Protein AF-A0A3P7JTF5-F1 (afdb_monomer)

Nearest PDB structures (foldseek):
  7yll-assembly1_A  TM=5.261E-01  e=5.153E-14  Caldanaerobacter subterraneus subsp. tengcongensis MB4
  6jun-assembly2_A  TM=7.683E-01  e=2.817E-10  Mycolicibacterium smegmatis MC2 155
  6jum-assembly2_F  TM=7.390E-01  e=2.485E-10  Mycolicibacterium smegmatis MC2 155
  6juo-assembly2_F  TM=7.368E-01  e=1.933E-10  Mycolicibacterium smegmatis MC2 155
  6jus-assembly2_F  TM=7.293E-01  e=1.855E-09  Mycolicibacterium smegmatis MC2 155

Radius of gyration: 24.77 Å; Cα contacts (8 Å, |Δi|>4): 299; chains: 1; bounding box: 49×55×59 Å

Secondary structure (DSSP, 8-state):
-PPP---S-TTSSSSTT--SS-SS-HHHHHHHHHHHHHHHHHHHHHHHS----EEE-SSHHHHHHHHHHTTTT-EEE--SSHHHHHHHHTTS---HHHHHHHHTTPPPPP--S-SS-SEEEEEEEEEEE--HHHHHHHHHHHHHHHHHHHHHTTEEEEEEEEEEEEETT--EEEEEE--SS-B-SHHHHHHHHHHHHHTTTT--EEEEEEEEEEEEEGGGGGS-SS--------PPP-

Organism: Strongylus vulgaris (NCBI:txid40348)

Sequence (238 aa):
MFLPFFQAEILCFCYDLFSAQFEEKKGELFQIQATVVREIRFRVEQATGLTCSAGIAPNFKLAKICSDMNKPNGQYELENSYEAVMEFLHPLPIRKESFLRIALGLPGRPSASDPRRKSISTERTFTPTSDRDALLEMLKHVCEMLAEDMPKAGVVGGRCVTLKIKLSSFDVLTRSVTPGRLVSTEEDILAIASETLDRELPNEIRLLGIRLSNLQFTDDRHSDSTISVSGASKPCQT

Solvent-accessible surface area (backbone atoms only — not comparable to full-atom values): 14472 Å² total; per-residue (Å²): 141,86,83,79,84,86,72,89,69,86,84,75,79,76,70,86,85,69,83,84,84,78,88,87,48,68,71,61,54,52,56,48,53,58,51,53,54,50,52,51,36,50,53,44,25,72,76,68,77,45,78,52,48,40,34,42,42,87,43,72,69,56,13,60,54,28,25,59,71,34,59,80,68,28,66,28,79,48,60,90,42,73,65,56,47,51,64,63,54,68,82,53,93,79,67,73,79,72,42,58,40,56,76,69,69,45,75,71,79,74,77,81,62,67,89,65,74,66,60,54,69,34,71,49,77,57,78,68,45,58,54,64,67,63,50,49,54,53,48,48,53,42,32,50,56,40,50,63,47,30,61,78,70,47,35,58,27,20,35,28,47,29,44,37,38,25,33,68,89,65,50,77,48,76,50,76,49,63,57,101,51,80,40,60,51,43,67,56,51,40,54,56,45,50,60,57,48,63,71,60,56,86,53,43,34,25,30,50,27,46,32,37,23,67,59,41,46,66,75,68,73,78,74,83,83,77,84,92,80,82,90,82,92,78,83,90,81,132

pLDDT: mean 77.14, std 22.28, range [27.0, 96.69]

Foldseek 3Di:
DDDDDPDPPPPPDPPPPDPDDDPDPLPVVQVVVQVVVVVVQVVCCVVPVDGAFWEADLAPVNRVVQSVPPPDRYYGYQRPDLVSQCVVPVVDDDDPPVCVCVSVSNYDPPCPPDPQDQKDKDKDFADWDQDLVVVLVVLLVRLVVRLVVCVVSQFQFAQKKKKWWQAPVRDIDIDIDGDVDTDRHSVSNSVVRSVVVVVVPSTTTGMIMMMGGRTDGPVVVPPPPDDDDDDDDDDDDD

Mean predicted aligned error: 14.06 Å

Structure (mmCIF, N/CA/C/O backbone):
data_AF-A0A3P7JTF5-F1
#
_entry.id   AF-A0A3P7JTF5-F1
#
loop_
_atom_site.group_PDB
_atom_site.id
_atom_site.type_symbol
_atom_site.label_atom_id
_atom_site.label_alt_id
_atom_site.label_comp_id
_atom_site.label_asym_id
_atom_site.label_entity_id
_atom_site.label_seq_id
_atom_site.pdbx_PDB_ins_code
_atom_site.Cartn_x
_atom_site.Cartn_y
_atom_site.Cartn_z
_atom_site.occupancy
_atom_site.B_iso_or_equiv
_atom_site.auth_seq_id
_atom_site.auth_comp_id
_atom_site.auth_asym_id
_atom_site.auth_atom_id
_atom_site.pdbx_PDB_model_num
ATOM 1 N N . MET A 1 1 ? 18.988 -9.891 9.548 1.00 31.03 1 MET A N 1
ATOM 2 C CA . MET A 1 1 ? 19.587 -8.631 9.063 1.00 31.03 1 MET A CA 1
ATOM 3 C C . MET A 1 1 ? 18.967 -8.340 7.701 1.00 31.03 1 MET A C 1
ATOM 5 O O . MET A 1 1 ? 19.441 -8.835 6.693 1.00 31.03 1 MET A O 1
ATOM 9 N N . PHE A 1 2 ? 17.798 -7.697 7.717 1.00 27.45 2 PHE A N 1
ATOM 10 C CA . PHE A 1 2 ? 16.958 -7.416 6.548 1.00 27.45 2 PHE A CA 1
ATOM 11 C C . PHE A 1 2 ? 17.305 -6.015 6.032 1.00 27.45 2 PHE A C 1
ATOM 13 O O . PHE A 1 2 ? 17.209 -5.057 6.796 1.00 27.45 2 PHE A O 1
ATOM 20 N N . LEU A 1 3 ? 17.711 -5.895 4.767 1.00 27.00 3 LEU A N 1
ATOM 21 C CA . LEU A 1 3 ? 17.857 -4.609 4.081 1.00 27.00 3 LEU A CA 1
ATOM 22 C C . LEU A 1 3 ? 16.587 -4.335 3.249 1.00 27.00 3 LEU A C 1
ATOM 24 O O . LEU A 1 3 ? 16.127 -5.241 2.549 1.00 27.00 3 LEU A O 1
ATOM 28 N N . PRO A 1 4 ? 15.991 -3.132 3.342 1.00 36.81 4 PRO A N 1
ATOM 29 C CA . PRO A 1 4 ? 14.729 -2.796 2.696 1.00 36.81 4 PRO A CA 1
ATOM 30 C C . PRO A 1 4 ? 14.923 -2.270 1.261 1.00 36.81 4 PRO A C 1
ATOM 32 O O . PRO A 1 4 ? 15.958 -1.708 0.925 1.00 36.81 4 PRO A O 1
ATOM 35 N N . PHE A 1 5 ? 13.877 -2.428 0.443 1.00 30.03 5 PHE A N 1
ATOM 36 C CA . PHE A 1 5 ? 13.487 -1.542 -0.666 1.00 30.03 5 PHE A CA 1
ATOM 37 C C . PHE A 1 5 ? 14.604 -0.995 -1.581 1.00 30.03 5 PHE A C 1
ATOM 39 O O . PHE A 1 5 ? 14.965 0.175 -1.516 1.00 30.03 5 PHE A O 1
ATOM 46 N N . PHE A 1 6 ? 15.039 -1.799 -2.555 1.00 29.03 6 PHE A N 1
ATOM 47 C CA . PHE A 1 6 ? 15.644 -1.284 -3.791 1.00 29.03 6 PHE A CA 1
ATOM 48 C C . PHE A 1 6 ? 14.537 -1.109 -4.845 1.00 29.03 6 PHE A C 1
ATOM 50 O O . PHE A 1 6 ? 14.307 -1.970 -5.695 1.00 29.03 6 PHE A O 1
ATOM 57 N N . GLN A 1 7 ? 13.776 -0.013 -4.749 1.00 35.22 7 GLN A N 1
ATOM 58 C CA . GLN A 1 7 ? 12.998 0.466 -5.894 1.00 35.22 7 GLN A CA 1
ATOM 59 C C . GLN A 1 7 ? 13.959 1.089 -6.914 1.00 35.22 7 GLN A C 1
ATOM 61 O O . GLN A 1 7 ? 14.946 1.731 -6.570 1.00 35.22 7 GLN A O 1
ATOM 66 N N . ALA A 1 8 ? 13.685 0.818 -8.184 1.00 35.81 8 ALA A N 1
ATOM 67 C CA . ALA A 1 8 ? 14.534 1.106 -9.325 1.00 35.81 8 ALA A CA 1
ATOM 68 C C . ALA A 1 8 ? 14.672 2.613 -9.619 1.00 35.81 8 ALA A C 1
ATOM 70 O O . ALA A 1 8 ? 14.000 3.133 -10.505 1.00 35.81 8 ALA A O 1
ATOM 71 N N . GLU A 1 9 ? 15.584 3.296 -8.925 1.00 31.08 9 GLU A N 1
ATOM 72 C CA . GLU A 1 9 ? 15.973 4.684 -9.234 1.00 31.08 9 GLU A CA 1
ATOM 73 C C . GLU A 1 9 ? 17.233 4.804 -10.115 1.00 31.08 9 GLU A C 1
ATOM 75 O O . GLU A 1 9 ? 17.609 5.900 -10.518 1.00 31.08 9 GLU A O 1
ATOM 80 N N . ILE A 1 10 ? 17.866 3.697 -10.520 1.00 37.31 10 ILE A N 1
ATOM 81 C CA . ILE A 1 10 ? 19.162 3.755 -11.228 1.00 37.31 10 ILE A CA 1
ATOM 82 C C . ILE A 1 10 ? 19.072 4.204 -12.705 1.00 37.31 10 ILE A C 1
ATOM 84 O O . ILE A 1 10 ? 20.100 4.489 -13.310 1.00 37.31 10 ILE A O 1
ATOM 88 N N . LEU A 1 11 ? 17.888 4.357 -13.314 1.00 37.59 11 LEU A N 1
ATOM 89 C CA . LEU A 1 11 ? 17.815 4.677 -14.754 1.00 37.59 11 LEU A CA 1
ATOM 90 C C . LEU A 1 11 ? 17.676 6.166 -15.129 1.00 37.59 11 LEU A C 1
ATOM 92 O O . LEU A 1 11 ? 17.626 6.468 -16.317 1.00 37.59 11 LEU A O 1
ATOM 96 N N . CYS A 1 12 ? 17.619 7.103 -14.175 1.00 34.41 12 CYS A N 1
ATOM 97 C CA . CYS A 1 12 ? 17.205 8.487 -14.465 1.00 34.41 12 CYS A CA 1
ATOM 98 C C . CYS A 1 12 ? 18.252 9.581 -14.170 1.00 34.41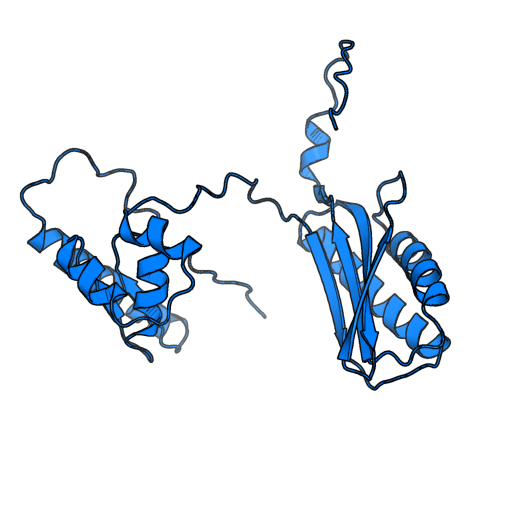 12 CYS A C 1
ATOM 100 O O . CYS A 1 12 ? 17.878 10.738 -14.024 1.00 34.41 12 CYS A O 1
ATOM 102 N N . PHE A 1 13 ? 19.552 9.275 -14.078 1.00 27.73 13 PHE A N 1
ATOM 103 C CA . PHE A 1 13 ? 20.562 10.332 -13.852 1.00 27.73 13 PHE A CA 1
ATOM 104 C C . PHE A 1 13 ? 21.398 10.714 -15.081 1.00 27.73 13 PHE A C 1
ATOM 106 O O . PHE A 1 13 ? 22.128 11.697 -15.035 1.00 27.73 13 PHE A O 1
ATOM 113 N N . CYS A 1 14 ? 21.276 10.005 -16.208 1.00 33.66 14 CYS A N 1
ATOM 114 C CA . CYS A 1 14 ? 22.101 10.305 -17.388 1.00 33.66 14 CYS A CA 1
ATOM 115 C C . CYS A 1 14 ? 21.444 11.218 -18.437 1.00 33.66 14 CYS A C 1
ATOM 117 O O . CYS A 1 14 ? 22.135 11.618 -19.368 1.00 33.66 14 CYS A O 1
ATOM 119 N N . TYR A 1 15 ? 20.154 11.562 -18.328 1.00 43.19 15 TYR A N 1
ATOM 120 C CA . TYR A 1 15 ? 19.462 12.279 -19.415 1.00 43.19 15 TYR A CA 1
ATOM 121 C C . TYR A 1 15 ? 19.532 13.818 -19.330 1.00 43.19 15 TYR A C 1
ATOM 123 O O . TYR A 1 15 ? 19.484 14.483 -20.365 1.00 43.19 15 TYR A O 1
ATOM 131 N N . ASP A 1 16 ? 19.729 14.396 -18.139 1.00 37.81 16 ASP A N 1
ATOM 132 C CA . ASP A 1 16 ? 19.520 15.843 -17.940 1.00 37.81 16 ASP A CA 1
ATOM 133 C C . ASP A 1 16 ? 20.775 16.729 -18.043 1.00 37.81 16 ASP A C 1
ATOM 135 O O . ASP A 1 16 ? 20.653 17.951 -18.001 1.00 37.81 16 ASP A O 1
ATOM 139 N N . LEU A 1 17 ? 21.977 16.177 -18.259 1.00 34.25 17 LEU A N 1
ATOM 140 C CA . LEU A 1 17 ? 23.198 16.992 -18.427 1.00 34.25 17 LEU A CA 1
ATOM 141 C C . LEU A 1 17 ? 23.766 17.014 -19.857 1.00 34.25 17 LEU A C 1
ATOM 143 O O . LEU A 1 17 ? 24.833 17.580 -20.081 1.00 34.25 17 LEU A O 1
ATOM 147 N N . PHE A 1 18 ? 23.095 16.392 -20.832 1.00 41.66 18 PHE A N 1
ATOM 148 C CA . PHE A 1 18 ? 23.745 16.048 -22.106 1.00 41.66 18 PHE A CA 1
ATOM 149 C C . PHE A 1 18 ? 22.847 16.192 -23.349 1.00 41.66 18 PHE A C 1
ATOM 151 O O . PHE A 1 18 ? 22.964 15.422 -24.295 1.00 41.66 18 PHE A O 1
ATOM 158 N N . SER A 1 19 ? 21.935 17.171 -23.370 1.00 38.56 19 SER A N 1
ATOM 159 C CA . SER A 1 19 ? 20.910 17.294 -24.431 1.00 38.56 19 SER A CA 1
ATOM 160 C C . SER A 1 19 ? 21.129 18.421 -25.459 1.00 38.56 19 SER A C 1
ATOM 162 O O . SER A 1 19 ? 20.170 18.831 -26.101 1.00 38.56 19 SER A O 1
ATOM 164 N N . ALA A 1 20 ? 22.351 18.932 -25.670 1.00 38.91 20 ALA A N 1
ATOM 165 C CA . ALA A 1 20 ? 22.543 20.094 -26.561 1.00 38.91 20 ALA A CA 1
ATOM 166 C C . ALA A 1 20 ? 23.349 19.883 -27.861 1.00 38.91 20 ALA A C 1
ATOM 168 O O . ALA A 1 20 ? 23.455 20.847 -28.613 1.00 38.91 20 ALA A O 1
ATOM 169 N N . GLN A 1 21 ? 23.924 18.707 -28.178 1.00 38.56 21 GLN A N 1
ATOM 170 C CA . GLN A 1 21 ? 24.861 18.628 -29.328 1.00 38.56 21 GLN A CA 1
ATOM 171 C C . GLN A 1 21 ? 24.887 17.360 -30.208 1.00 38.56 21 GLN A C 1
ATOM 173 O O . GLN A 1 21 ? 25.774 17.258 -31.049 1.00 38.56 21 GLN A O 1
ATOM 178 N N . PHE A 1 22 ? 23.957 16.405 -30.115 1.00 41.00 22 PHE A N 1
ATOM 179 C CA . PHE A 1 22 ? 24.082 15.163 -30.904 1.00 41.00 22 PHE A CA 1
ATOM 180 C C . PHE A 1 22 ? 22.833 14.802 -31.709 1.00 41.00 22 PHE A C 1
ATOM 182 O O . PHE A 1 22 ? 22.049 13.944 -31.316 1.00 41.00 22 PHE A O 1
ATOM 189 N N . GLU A 1 23 ? 22.694 15.412 -32.887 1.00 46.22 23 GLU A N 1
ATOM 190 C CA . GLU A 1 23 ? 21.683 15.030 -33.887 1.00 46.22 23 GLU A CA 1
ATOM 191 C C . GLU A 1 23 ? 22.220 14.037 -34.944 1.00 46.22 23 GLU A C 1
ATOM 193 O O . GLU A 1 23 ? 21.434 13.374 -35.613 1.00 46.22 23 GLU A O 1
ATOM 198 N N . GLU A 1 24 ? 23.541 13.808 -35.020 1.00 44.97 24 GLU A N 1
ATOM 199 C CA . GLU A 1 24 ? 24.163 12.933 -36.040 1.00 44.97 24 GLU A CA 1
ATOM 200 C C . GLU A 1 24 ? 24.627 11.540 -35.561 1.00 44.97 24 GLU A C 1
ATOM 202 O O . GLU A 1 24 ? 25.104 10.745 -36.368 1.00 44.97 24 GLU A O 1
ATOM 207 N N . LYS A 1 25 ? 24.451 11.161 -34.283 1.00 46.19 25 LYS A N 1
ATOM 208 C CA . LYS A 1 25 ? 24.897 9.841 -33.768 1.00 46.19 25 LYS A CA 1
ATOM 209 C C . LYS A 1 25 ? 23.808 8.997 -33.093 1.00 46.19 25 LYS A C 1
ATOM 211 O O . LYS A 1 25 ? 24.038 8.390 -32.048 1.00 46.19 25 LYS A O 1
ATOM 216 N N . LYS A 1 26 ? 22.620 8.902 -33.703 1.00 50.25 26 LYS A N 1
ATOM 217 C CA . LYS A 1 26 ? 21.523 8.049 -33.192 1.00 50.25 26 LYS A CA 1
ATOM 218 C C . LYS A 1 26 ? 21.922 6.570 -33.036 1.00 50.25 26 LYS A C 1
ATOM 220 O O . LYS A 1 26 ? 21.544 5.947 -32.050 1.00 50.25 26 LYS A O 1
ATOM 225 N N . GLY A 1 27 ? 22.729 6.028 -33.954 1.00 51.28 27 GLY A N 1
ATOM 226 C CA . GLY A 1 27 ? 23.138 4.614 -33.933 1.00 51.28 27 GLY A CA 1
ATOM 227 C C . GLY A 1 27 ? 24.151 4.242 -32.841 1.00 51.28 27 GLY A C 1
ATOM 228 O O . GLY A 1 27 ? 24.069 3.153 -32.279 1.00 51.28 27 GLY A O 1
ATOM 229 N N . GLU A 1 28 ? 25.081 5.141 -32.495 1.00 57.81 28 GLU A N 1
ATOM 230 C CA . GLU A 1 28 ? 26.061 4.888 -31.422 1.00 57.81 28 GLU A CA 1
ATOM 231 C C . GLU A 1 28 ? 25.413 4.993 -30.035 1.00 57.81 28 GLU A C 1
ATOM 233 O O . GLU A 1 28 ? 25.687 4.169 -29.165 1.00 57.81 28 GLU A O 1
ATOM 238 N N . LEU A 1 29 ? 24.506 5.958 -29.838 1.00 60.81 29 LEU A N 1
ATOM 239 C CA . LEU A 1 29 ? 23.808 6.145 -28.563 1.00 60.81 29 LEU A CA 1
ATOM 240 C C . LEU A 1 29 ? 22.919 4.944 -28.206 1.00 60.81 29 LEU A C 1
ATOM 242 O O . LEU A 1 29 ? 22.871 4.539 -27.045 1.00 60.81 29 LEU A O 1
ATOM 246 N N . PHE A 1 30 ? 22.270 4.350 -29.208 1.00 60.00 30 PHE A N 1
ATOM 247 C CA . PHE A 1 30 ? 21.429 3.161 -29.058 1.00 60.00 30 PHE A CA 1
ATOM 248 C C . PHE A 1 30 ? 22.237 1.957 -28.530 1.00 60.00 30 PHE A C 1
ATOM 250 O O . PHE A 1 30 ? 21.915 1.372 -27.500 1.00 60.00 30 PHE A O 1
ATOM 257 N N . GLN A 1 31 ? 23.404 1.674 -29.122 1.00 66.19 31 GLN A N 1
ATOM 258 C CA . GLN A 1 31 ? 24.279 0.578 -28.667 1.00 66.19 31 GLN A CA 1
ATOM 259 C C . GLN A 1 31 ? 24.832 0.779 -27.244 1.00 66.19 31 GLN A C 1
ATOM 261 O O . GLN A 1 31 ? 25.050 -0.187 -26.500 1.00 66.19 31 GLN A O 1
ATOM 266 N N . ILE A 1 32 ? 25.042 2.032 -26.836 1.00 81.69 32 ILE A N 1
ATOM 267 C CA . ILE A 1 32 ? 25.511 2.367 -25.487 1.00 81.69 32 ILE A CA 1
ATOM 268 C C . ILE A 1 32 ? 24.433 2.037 -24.446 1.00 81.69 32 ILE A C 1
ATOM 270 O O . ILE A 1 32 ? 24.749 1.436 -23.418 1.00 81.69 32 ILE A O 1
ATOM 274 N N . GLN A 1 33 ? 23.162 2.358 -24.713 1.00 83.44 33 GLN A N 1
ATOM 275 C CA . GLN A 1 33 ? 22.053 2.102 -23.784 1.00 83.44 33 GLN A CA 1
ATOM 276 C C . GLN A 1 33 ? 21.897 0.606 -23.488 1.00 83.44 33 GLN A C 1
ATOM 278 O O . GLN A 1 33 ? 21.862 0.201 -22.320 1.00 83.44 33 GLN A O 1
ATOM 283 N N . ALA A 1 34 ? 21.892 -0.228 -24.532 1.00 87.12 34 ALA A N 1
ATOM 284 C CA . ALA A 1 34 ? 21.823 -1.679 -24.394 1.00 87.12 34 ALA A CA 1
ATOM 285 C C . ALA A 1 34 ? 22.982 -2.250 -23.564 1.00 87.12 34 ALA A C 1
ATOM 287 O O . ALA A 1 34 ? 22.783 -3.138 -22.727 1.00 87.12 34 ALA A O 1
ATOM 288 N N . THR A 1 35 ? 24.189 -1.726 -23.776 1.00 90.38 35 THR A N 1
ATOM 289 C CA . THR A 1 35 ? 25.402 -2.162 -23.075 1.00 90.38 35 THR A CA 1
ATOM 290 C C . THR A 1 35 ? 25.363 -1.786 -21.595 1.00 90.38 35 THR A C 1
ATOM 292 O O . THR A 1 35 ? 25.634 -2.628 -20.740 1.00 90.38 35 THR A O 1
ATOM 295 N N . VAL A 1 36 ? 24.954 -0.556 -21.272 1.00 91.62 36 VAL A N 1
ATOM 296 C CA . VAL A 1 36 ? 24.824 -0.086 -19.884 1.00 91.62 36 VAL A CA 1
ATOM 297 C C . VAL A 1 36 ? 23.801 -0.919 -19.115 1.00 91.62 36 VAL A C 1
ATOM 299 O O . VAL A 1 36 ? 24.067 -1.355 -17.997 1.00 91.62 36 VAL A O 1
ATOM 302 N N . VAL A 1 37 ? 22.641 -1.200 -19.711 1.00 91.12 37 VAL A N 1
ATOM 303 C CA . VAL A 1 37 ? 21.612 -2.025 -19.060 1.00 91.12 37 VAL A CA 1
ATOM 304 C C . VAL A 1 37 ? 22.084 -3.462 -18.847 1.00 91.12 37 VAL A C 1
ATOM 306 O O . VAL A 1 37 ? 21.796 -4.048 -17.802 1.00 91.12 37 VAL A O 1
ATOM 309 N N . ARG A 1 38 ? 22.852 -4.021 -19.788 1.00 92.31 38 ARG A N 1
ATOM 310 C CA . ARG A 1 38 ? 23.471 -5.342 -19.624 1.00 92.31 38 ARG A CA 1
ATOM 311 C C . ARG A 1 38 ? 24.430 -5.365 -18.434 1.00 92.31 38 ARG A C 1
ATOM 313 O O . ARG A 1 38 ? 24.361 -6.290 -17.631 1.00 92.31 38 ARG A O 1
ATOM 320 N N . GLU A 1 39 ? 25.268 -4.341 -18.298 1.00 93.38 39 GLU A N 1
ATOM 321 C CA . GLU A 1 39 ? 26.197 -4.202 -17.172 1.00 93.38 39 GLU A CA 1
ATOM 322 C C . GLU A 1 39 ? 25.457 -4.068 -15.832 1.00 93.38 39 GLU A C 1
ATOM 324 O O . GLU A 1 39 ? 25.821 -4.716 -14.853 1.00 93.38 39 GLU A O 1
ATOM 329 N N . ILE A 1 40 ? 24.370 -3.289 -15.780 1.00 92.69 40 ILE A N 1
ATOM 330 C CA . ILE A 1 40 ? 23.530 -3.179 -14.575 1.00 92.69 40 ILE A CA 1
ATOM 331 C C . ILE A 1 40 ? 22.978 -4.551 -14.181 1.00 92.69 40 ILE A C 1
ATOM 333 O O . ILE A 1 40 ? 23.079 -4.946 -13.020 1.00 92.69 40 ILE A O 1
ATOM 337 N N . ARG A 1 41 ? 22.418 -5.294 -15.141 1.00 92.31 41 ARG A N 1
ATOM 338 C CA . ARG A 1 41 ? 21.866 -6.633 -14.893 1.00 92.31 41 ARG A CA 1
ATOM 339 C C . AR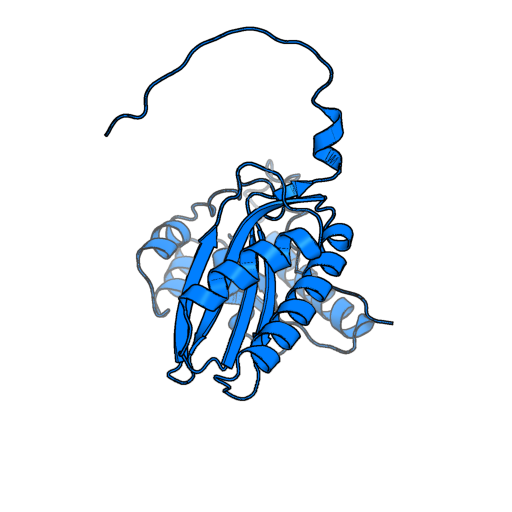G A 1 41 ? 22.935 -7.602 -14.392 1.00 92.31 41 ARG A C 1
ATOM 341 O O . ARG A 1 41 ? 22.688 -8.314 -13.423 1.00 92.31 41 ARG A O 1
ATOM 348 N N . PHE A 1 42 ? 24.125 -7.564 -14.991 1.00 94.38 42 PHE A N 1
ATOM 349 C CA . PHE A 1 42 ? 25.270 -8.358 -14.554 1.00 94.38 42 PHE A CA 1
ATOM 350 C C . PHE A 1 42 ? 25.672 -8.030 -13.109 1.00 94.38 42 PHE A C 1
ATOM 352 O O . PHE A 1 42 ? 25.797 -8.933 -12.288 1.00 94.38 42 PHE A O 1
ATOM 359 N N . ARG A 1 43 ? 25.801 -6.745 -12.751 1.00 93.69 43 ARG A N 1
ATOM 360 C CA . ARG A 1 43 ? 26.136 -6.333 -11.376 1.00 93.69 43 ARG A CA 1
ATOM 361 C C . ARG A 1 43 ? 25.082 -6.752 -10.356 1.00 93.69 43 ARG A C 1
ATOM 363 O O . ARG A 1 43 ? 25.445 -7.149 -9.253 1.00 93.69 43 ARG A O 1
ATOM 370 N N . VAL A 1 44 ? 23.798 -6.677 -10.709 1.00 93.00 44 VAL A N 1
ATOM 371 C CA . VAL A 1 44 ? 22.705 -7.141 -9.839 1.00 93.00 44 VAL A CA 1
ATOM 372 C C . VAL A 1 44 ? 22.812 -8.646 -9.602 1.00 93.00 44 VAL A C 1
ATOM 374 O O . VAL A 1 44 ? 22.733 -9.080 -8.453 1.00 93.00 44 VAL A O 1
ATOM 377 N N . GLU A 1 45 ? 23.061 -9.430 -10.650 1.00 94.62 45 GLU A N 1
ATOM 378 C CA . GLU A 1 45 ? 23.240 -10.880 -10.543 1.00 94.62 45 GLU A CA 1
ATOM 379 C C . GLU A 1 45 ? 24.471 -11.244 -9.705 1.00 94.62 45 GLU A C 1
ATOM 381 O O . GLU A 1 45 ? 24.370 -12.074 -8.807 1.00 94.62 45 GLU A O 1
ATOM 386 N N . GLN A 1 46 ? 25.604 -10.565 -9.907 1.00 95.06 46 GLN A N 1
ATOM 387 C CA . GLN A 1 46 ? 26.813 -10.779 -9.104 1.00 95.06 46 GLN A CA 1
ATOM 388 C C . GLN A 1 46 ? 26.619 -10.411 -7.625 1.00 95.06 46 GLN A C 1
ATOM 390 O O . GLN A 1 46 ? 27.098 -11.122 -6.746 1.00 95.06 46 GLN A O 1
ATOM 395 N N . ALA A 1 47 ? 25.921 -9.309 -7.335 1.00 94.62 47 ALA A N 1
ATOM 396 C CA . ALA A 1 47 ? 25.746 -8.823 -5.968 1.00 94.62 47 ALA A CA 1
ATOM 397 C C . ALA A 1 47 ? 24.672 -9.589 -5.179 1.00 94.62 47 ALA A C 1
ATOM 399 O O . ALA A 1 47 ? 24.772 -9.698 -3.959 1.00 94.62 47 ALA A O 1
ATOM 400 N N . THR A 1 48 ? 23.625 -10.080 -5.850 1.00 94.75 48 THR A N 1
ATOM 401 C CA . THR A 1 48 ? 22.442 -10.657 -5.184 1.00 94.75 48 THR A CA 1
ATOM 402 C C . THR A 1 48 ? 22.231 -12.144 -5.462 1.00 94.75 48 THR A C 1
ATOM 404 O O . THR A 1 48 ? 21.445 -12.778 -4.763 1.00 94.75 48 THR A O 1
ATOM 407 N N . GLY A 1 49 ? 22.890 -12.706 -6.482 1.00 92.62 49 GLY A N 1
ATOM 408 C CA . GLY A 1 49 ? 22.593 -14.042 -7.009 1.00 92.62 49 GLY A CA 1
ATOM 409 C C . GLY A 1 49 ? 21.251 -14.130 -7.747 1.00 92.62 49 GLY A C 1
ATOM 410 O O . GLY A 1 49 ? 20.819 -15.226 -8.097 1.00 92.62 49 GLY A O 1
ATOM 411 N N . LEU A 1 50 ? 20.567 -12.998 -7.961 1.00 94.56 50 LEU A N 1
ATOM 412 C CA . LEU A 1 50 ? 19.257 -12.925 -8.602 1.00 94.56 50 LEU A CA 1
ATOM 413 C C . LEU A 1 50 ? 19.347 -12.213 -9.949 1.00 94.56 50 LEU A C 1
ATOM 415 O O . LEU A 1 50 ? 19.946 -11.147 -10.083 1.00 94.56 50 LEU A O 1
ATOM 419 N N . THR A 1 51 ? 18.668 -12.770 -10.946 1.00 93.62 51 THR A N 1
ATOM 420 C CA . THR A 1 51 ? 18.563 -12.167 -12.276 1.00 93.62 51 THR A CA 1
ATOM 421 C C . THR A 1 51 ? 17.469 -11.105 -12.328 1.00 93.62 51 THR A C 1
ATOM 423 O O . THR A 1 51 ? 16.388 -11.303 -11.767 1.00 93.62 51 THR A O 1
ATOM 426 N N . CYS A 1 52 ? 17.679 -10.032 -13.090 1.00 91.81 52 CYS A N 1
ATOM 427 C CA . CYS A 1 52 ? 16.649 -9.030 -13.363 1.00 91.81 52 CYS A CA 1
ATOM 428 C C . CYS A 1 52 ? 16.456 -8.790 -14.869 1.00 91.81 52 CYS A C 1
ATOM 430 O O . CYS A 1 52 ? 17.349 -9.026 -15.688 1.00 91.81 52 CYS A O 1
ATOM 432 N N . SER A 1 53 ? 15.257 -8.330 -15.232 1.00 94.38 53 SER A N 1
ATOM 433 C CA . SER A 1 53 ? 14.910 -7.913 -16.594 1.00 94.38 53 SER A CA 1
ATOM 434 C C . SER A 1 53 ? 14.736 -6.405 -16.667 1.00 94.38 53 SER A C 1
ATOM 436 O O . SER A 1 53 ? 14.327 -5.780 -15.687 1.00 94.38 53 SER A O 1
ATOM 438 N N . ALA A 1 54 ? 15.040 -5.819 -17.821 1.00 92.50 54 ALA A N 1
ATOM 439 C CA . ALA A 1 54 ? 15.052 -4.371 -17.997 1.00 92.50 54 ALA A CA 1
ATOM 440 C C . ALA A 1 54 ? 14.485 -3.950 -19.358 1.00 92.50 54 ALA A C 1
ATOM 442 O O . ALA A 1 54 ? 14.553 -4.691 -20.333 1.00 92.50 54 ALA A O 1
ATOM 443 N N . GLY A 1 55 ? 13.905 -2.756 -19.418 1.00 91.06 55 GLY A N 1
ATOM 444 C CA . GLY A 1 55 ? 13.341 -2.183 -20.636 1.00 91.06 55 GLY A CA 1
ATOM 445 C C . GLY A 1 55 ? 13.987 -0.839 -20.932 1.00 91.06 55 GLY A C 1
ATOM 446 O O . GLY A 1 55 ? 14.132 -0.026 -20.021 1.00 91.06 55 GLY A O 1
ATOM 447 N N . ILE A 1 56 ? 14.354 -0.617 -22.188 1.00 90.12 56 ILE A N 1
ATOM 448 C CA . ILE A 1 56 ? 14.925 0.633 -22.697 1.00 90.12 56 ILE A CA 1
ATOM 449 C C . ILE A 1 56 ? 13.899 1.224 -23.654 1.00 90.12 56 ILE A C 1
ATOM 451 O O . ILE A 1 56 ? 13.431 0.524 -24.547 1.00 90.12 56 ILE A O 1
ATOM 455 N N . ALA A 1 57 ? 13.498 2.474 -23.436 1.00 86.75 57 ALA A N 1
ATOM 456 C CA . ALA A 1 57 ? 12.537 3.153 -24.298 1.00 86.75 57 ALA A CA 1
ATOM 457 C C . ALA A 1 57 ? 12.607 4.682 -24.122 1.00 86.75 57 ALA A C 1
ATOM 459 O O . ALA A 1 57 ? 13.131 5.150 -23.109 1.00 86.75 57 ALA A O 1
ATOM 460 N N . PRO A 1 58 ? 11.981 5.466 -25.022 1.00 82.81 58 PRO A N 1
ATOM 461 C CA . PRO A 1 58 ? 11.994 6.934 -24.967 1.00 82.81 58 PRO A CA 1
ATOM 462 C C . PRO A 1 58 ? 11.295 7.557 -23.751 1.00 82.81 58 PRO A C 1
ATOM 464 O O . PRO A 1 58 ? 11.490 8.731 -23.455 1.00 82.81 58 PRO A O 1
ATOM 467 N N . ASN A 1 59 ? 10.434 6.806 -23.055 1.00 78.44 59 ASN A N 1
ATOM 468 C CA . ASN A 1 59 ? 9.750 7.283 -21.855 1.00 78.44 59 ASN A CA 1
ATOM 469 C C . ASN A 1 59 ? 9.555 6.168 -20.817 1.00 78.44 59 ASN A C 1
ATOM 471 O O . ASN A 1 59 ? 9.504 4.983 -21.151 1.00 78.44 59 ASN A O 1
ATOM 475 N N . PHE A 1 60 ? 9.373 6.556 -19.550 1.00 78.62 60 PHE A N 1
ATOM 476 C CA . PHE A 1 60 ? 9.236 5.620 -18.423 1.00 78.62 60 PHE A CA 1
ATOM 477 C C . PHE A 1 60 ? 8.088 4.619 -18.579 1.00 78.62 60 PHE A C 1
ATOM 479 O O . PHE A 1 60 ? 8.191 3.479 -18.129 1.00 78.62 60 PHE A O 1
ATOM 486 N N . LYS A 1 61 ? 6.981 5.032 -19.205 1.00 79.50 61 LYS A N 1
ATOM 487 C CA . LYS A 1 61 ? 5.814 4.163 -19.381 1.00 79.50 61 LYS A CA 1
ATOM 488 C C . LYS A 1 61 ? 6.102 3.065 -20.403 1.00 79.50 61 LYS A C 1
ATOM 490 O O . LYS A 1 61 ? 5.826 1.906 -20.118 1.00 79.50 61 LYS A O 1
ATOM 495 N N . LEU A 1 62 ? 6.701 3.413 -21.540 1.00 83.12 62 LEU A N 1
ATOM 496 C CA . LEU A 1 62 ? 7.160 2.453 -22.542 1.00 83.12 62 LEU A CA 1
ATOM 497 C C . LEU A 1 62 ? 8.248 1.547 -21.967 1.00 83.12 62 LEU A C 1
ATOM 499 O O . LEU A 1 62 ? 8.145 0.335 -22.107 1.00 83.12 62 LEU A O 1
ATOM 503 N N . ALA A 1 63 ? 9.220 2.098 -21.234 1.00 85.44 63 ALA A N 1
ATOM 504 C CA . ALA A 1 63 ? 10.297 1.322 -20.618 1.00 85.44 63 ALA A CA 1
ATOM 505 C C . ALA A 1 63 ? 9.752 0.285 -19.620 1.00 85.44 63 ALA A C 1
ATOM 507 O O . ALA A 1 63 ? 10.219 -0.855 -19.569 1.00 85.44 63 ALA A O 1
ATOM 508 N N . LYS A 1 64 ? 8.703 0.640 -18.863 1.00 85.12 64 LYS A N 1
ATOM 509 C CA . LYS A 1 64 ? 8.026 -0.293 -17.956 1.00 85.12 64 LYS A CA 1
ATOM 510 C C . LYS A 1 64 ? 7.304 -1.422 -18.693 1.00 85.12 64 LYS A C 1
ATOM 512 O O . LYS A 1 64 ? 7.267 -2.523 -18.152 1.00 85.12 64 LYS A O 1
ATOM 517 N N . ILE A 1 65 ? 6.733 -1.171 -19.870 1.00 85.56 65 ILE A N 1
ATOM 518 C CA . ILE A 1 65 ? 6.117 -2.224 -20.693 1.00 85.56 65 ILE A CA 1
ATOM 519 C C . ILE A 1 65 ? 7.221 -3.099 -21.304 1.00 85.56 65 ILE A C 1
ATOM 521 O O . ILE A 1 65 ? 7.171 -4.319 -21.194 1.00 85.56 65 ILE A O 1
ATOM 525 N N . CYS A 1 66 ? 8.272 -2.481 -21.851 1.00 87.62 66 CYS A N 1
ATOM 526 C CA . CYS A 1 66 ? 9.428 -3.163 -22.436 1.00 87.62 66 CYS A CA 1
ATOM 527 C C . CYS A 1 66 ? 10.103 -4.124 -21.446 1.00 87.62 66 CYS A C 1
ATOM 529 O O . CYS A 1 66 ? 10.472 -5.233 -21.821 1.00 87.62 66 CYS A O 1
ATOM 531 N N . SER A 1 67 ? 10.216 -3.754 -20.165 1.00 88.38 67 SER A N 1
ATOM 532 C CA . SER A 1 67 ? 10.857 -4.612 -19.155 1.00 88.38 67 SER A CA 1
ATOM 533 C C . SER A 1 67 ? 10.127 -5.930 -18.887 1.00 88.38 67 SER A C 1
ATOM 535 O O . SER A 1 67 ? 10.728 -6.839 -18.315 1.00 88.38 67 SER A O 1
ATOM 537 N N . ASP A 1 68 ? 8.864 -6.052 -19.307 1.00 87.56 68 ASP A N 1
ATOM 538 C CA . ASP A 1 68 ? 8.083 -7.282 -19.192 1.00 87.56 68 ASP A CA 1
ATOM 539 C C . ASP A 1 68 ? 8.181 -8.178 -20.446 1.00 87.56 68 ASP A C 1
ATOM 541 O O . ASP A 1 68 ? 7.906 -9.370 -20.341 1.00 87.56 68 ASP A O 1
ATOM 545 N N . MET A 1 69 ? 8.626 -7.652 -21.597 1.00 85.38 69 MET A N 1
ATOM 546 C CA . MET A 1 69 ? 8.610 -8.358 -22.893 1.00 85.38 69 MET A CA 1
ATOM 547 C C . MET A 1 69 ? 9.572 -9.551 -22.950 1.00 85.38 69 MET A C 1
ATOM 549 O O . MET A 1 69 ? 9.191 -10.632 -23.385 1.00 85.38 69 MET A O 1
ATOM 553 N N . ASN A 1 70 ? 10.810 -9.361 -22.483 1.00 89.19 70 ASN A N 1
ATOM 554 C CA . ASN A 1 70 ? 11.872 -10.376 -22.515 1.00 89.19 70 ASN A CA 1
ATOM 555 C C . ASN A 1 70 ? 12.137 -10.970 -21.122 1.00 89.19 70 ASN A C 1
ATOM 557 O O . ASN A 1 70 ? 13.282 -11.202 -20.733 1.00 89.19 70 ASN A O 1
ATOM 561 N N . LYS A 1 71 ? 11.083 -11.169 -20.326 1.00 89.12 71 LYS A N 1
ATOM 562 C CA . LYS A 1 71 ? 11.191 -11.908 -19.063 1.00 89.12 71 LYS A CA 1
ATOM 563 C C . LYS A 1 71 ? 11.214 -13.423 -19.316 1.00 89.12 71 LYS A C 1
ATOM 565 O O . LYS A 1 71 ? 10.480 -13.884 -20.187 1.00 89.12 71 LYS A O 1
ATOM 570 N N . PRO A 1 72 ? 11.949 -14.213 -18.507 1.00 90.00 72 PRO A N 1
ATOM 571 C CA . PRO A 1 72 ? 12.865 -13.806 -17.432 1.00 90.00 72 PRO A CA 1
ATOM 572 C C . PRO A 1 72 ? 14.293 -13.504 -17.934 1.00 90.00 72 PRO A C 1
ATOM 574 O O . PRO A 1 72 ? 14.684 -13.930 -19.012 1.00 90.00 72 PRO A O 1
ATOM 577 N N . ASN A 1 73 ? 15.086 -12.783 -17.129 1.00 90.25 73 ASN A N 1
ATOM 578 C CA . ASN A 1 73 ? 16.506 -12.463 -17.370 1.00 90.25 73 ASN A CA 1
ATOM 579 C C . ASN A 1 73 ? 16.853 -11.956 -18.792 1.00 90.25 73 ASN A C 1
ATOM 581 O O . ASN A 1 73 ? 17.907 -12.283 -19.339 1.00 90.25 73 ASN A O 1
ATOM 585 N N . GLY A 1 74 ? 15.994 -11.141 -19.404 1.00 90.06 74 GLY A N 1
ATOM 586 C CA . GLY A 1 74 ? 16.300 -10.448 -20.656 1.00 90.06 74 GLY A CA 1
ATOM 587 C C . GLY A 1 74 ? 16.166 -8.934 -20.553 1.00 90.06 74 GLY A C 1
ATOM 588 O O . GLY A 1 74 ? 15.705 -8.383 -19.552 1.00 90.06 74 GLY A O 1
ATOM 589 N N . GLN A 1 75 ? 16.580 -8.252 -21.614 1.00 91.31 75 GLN A N 1
ATOM 590 C CA . GLN A 1 75 ? 16.288 -6.838 -21.810 1.00 91.31 75 GLN A CA 1
ATOM 591 C C . GLN A 1 75 ? 15.579 -6.641 -23.144 1.00 91.31 75 GLN A C 1
ATOM 593 O O . GLN A 1 75 ? 15.843 -7.387 -24.087 1.00 91.31 75 GLN A O 1
ATOM 598 N N . TYR A 1 76 ? 14.678 -5.669 -23.212 1.00 91.50 76 TYR A N 1
ATOM 599 C CA . TYR A 1 76 ? 14.010 -5.273 -24.449 1.00 91.50 76 TYR A CA 1
ATOM 600 C C . TYR A 1 76 ? 14.277 -3.800 -24.705 1.00 91.50 76 TYR A C 1
ATOM 602 O O . TYR A 1 76 ? 14.182 -2.978 -23.791 1.00 91.50 76 TYR A O 1
ATOM 610 N N . GLU A 1 77 ? 14.607 -3.482 -25.944 1.00 90.06 77 GLU A N 1
ATOM 611 C CA . GLU A 1 77 ? 14.960 -2.141 -26.365 1.00 90.06 77 GLU A CA 1
ATOM 612 C C . GLU A 1 77 ? 13.986 -1.685 -27.439 1.00 90.06 77 GLU A C 1
ATOM 614 O O . GLU A 1 77 ? 13.829 -2.335 -28.470 1.00 90.06 77 GLU A O 1
ATOM 619 N N . LEU A 1 78 ? 13.306 -0.582 -27.150 1.00 86.69 78 LEU A N 1
ATOM 620 C CA . LEU A 1 78 ? 12.414 0.087 -28.073 1.00 86.69 78 LEU A CA 1
ATOM 621 C C . LEU A 1 78 ? 13.129 1.305 -28.639 1.00 86.69 78 LEU A C 1
ATOM 623 O O . LEU A 1 78 ? 13.538 2.202 -27.895 1.00 86.69 78 LEU A O 1
ATOM 627 N N . GLU A 1 79 ? 13.252 1.327 -29.960 1.00 86.06 79 GLU A N 1
ATOM 628 C CA . GLU A 1 79 ? 13.877 2.425 -30.679 1.00 86.06 79 GLU A CA 1
ATOM 629 C C . GLU A 1 79 ? 13.155 3.753 -30.421 1.00 86.06 79 GLU A C 1
ATOM 631 O O . GLU A 1 79 ? 11.929 3.822 -30.310 1.00 86.06 79 GLU A O 1
ATOM 636 N N . ASN A 1 80 ? 13.936 4.833 -30.342 1.00 82.75 80 ASN A N 1
ATOM 637 C CA . ASN A 1 80 ? 13.419 6.194 -30.258 1.00 82.75 80 ASN A CA 1
ATOM 638 C C . ASN A 1 80 ? 13.008 6.734 -31.636 1.00 82.75 80 ASN A C 1
ATOM 640 O O . ASN A 1 80 ? 13.475 7.787 -32.078 1.00 82.75 80 ASN A O 1
ATOM 644 N N . SER A 1 81 ? 12.154 5.978 -32.322 1.00 84.25 81 SER A N 1
ATOM 645 C CA . SER A 1 81 ? 11.498 6.355 -33.569 1.00 84.25 81 SER A CA 1
ATOM 646 C C . SER A 1 81 ? 9.986 6.279 -33.386 1.00 84.25 81 SER A C 1
ATOM 648 O O . SER A 1 81 ? 9.464 5.469 -32.615 1.00 84.25 81 SER A O 1
ATOM 650 N N . TYR A 1 82 ? 9.266 7.171 -34.063 1.00 81.44 82 TYR A N 1
ATOM 651 C CA . TYR A 1 82 ? 7.810 7.211 -33.971 1.00 81.44 82 TYR A CA 1
ATOM 652 C C . TYR A 1 82 ? 7.199 5.907 -34.498 1.00 81.44 82 TYR A C 1
ATOM 654 O O . TYR A 1 82 ? 6.285 5.352 -33.892 1.00 81.44 82 TYR A O 1
ATOM 662 N N . GLU A 1 83 ? 7.759 5.393 -35.589 1.00 85.06 83 GLU A N 1
ATOM 663 C CA . GLU A 1 83 ? 7.342 4.176 -36.270 1.00 85.06 83 GLU A CA 1
ATOM 664 C C . GLU A 1 83 ? 7.463 2.960 -35.347 1.00 85.06 83 GLU A C 1
ATOM 666 O O . GLU A 1 83 ? 6.469 2.267 -35.127 1.00 85.06 83 GLU A O 1
ATOM 671 N N . ALA A 1 84 ? 8.629 2.757 -34.718 1.00 85.12 84 ALA A N 1
ATOM 672 C CA . ALA A 1 84 ? 8.844 1.633 -33.807 1.00 85.12 84 ALA A CA 1
ATOM 673 C C . ALA A 1 84 ? 7.920 1.701 -32.586 1.00 85.12 84 ALA A C 1
ATOM 675 O O . ALA A 1 84 ? 7.379 0.683 -32.150 1.00 85.12 84 ALA A O 1
ATOM 676 N N . VAL A 1 85 ? 7.690 2.903 -32.043 1.00 83.88 85 VAL A N 1
ATOM 677 C CA . VAL A 1 85 ? 6.740 3.089 -30.941 1.00 83.88 85 VAL A CA 1
ATOM 678 C C . VAL A 1 85 ? 5.331 2.705 -31.389 1.00 83.88 85 VAL A C 1
ATOM 680 O O . VAL A 1 85 ? 4.668 1.941 -30.696 1.00 83.88 85 VAL A O 1
ATOM 683 N N . MET A 1 86 ? 4.858 3.182 -32.538 1.00 82.69 86 MET A N 1
ATOM 684 C CA . MET A 1 86 ? 3.500 2.886 -33.002 1.00 82.69 86 MET A CA 1
ATOM 685 C C . MET A 1 86 ? 3.294 1.400 -33.315 1.00 82.69 86 MET A C 1
ATOM 687 O O . MET A 1 86 ? 2.271 0.841 -32.910 1.00 82.69 86 MET A O 1
ATOM 691 N N . GLU A 1 87 ? 4.267 0.744 -33.952 1.00 86.88 87 GLU A N 1
ATOM 692 C CA . GLU A 1 87 ? 4.247 -0.707 -34.174 1.00 86.88 87 GLU A CA 1
ATOM 693 C C . GLU A 1 87 ? 4.186 -1.482 -32.855 1.00 86.88 87 GLU A C 1
ATOM 695 O O . GLU A 1 87 ? 3.390 -2.412 -32.713 1.00 86.88 87 GLU A O 1
ATOM 700 N N . PHE A 1 88 ? 4.965 -1.057 -31.859 1.00 85.50 88 PHE A N 1
ATOM 701 C CA . PHE A 1 88 ? 4.978 -1.672 -30.537 1.00 85.50 88 PHE A CA 1
ATOM 702 C C . PHE A 1 88 ? 3.651 -1.498 -29.780 1.00 85.50 88 PHE A C 1
ATOM 704 O O . PHE A 1 88 ? 3.225 -2.402 -29.060 1.00 85.50 88 PHE A O 1
ATOM 711 N N . LEU A 1 89 ? 2.976 -0.352 -29.924 1.00 82.12 89 LEU A N 1
ATOM 712 C CA . LEU A 1 89 ? 1.719 -0.077 -29.219 1.00 82.12 89 LEU A CA 1
ATOM 713 C C . LEU A 1 89 ? 0.495 -0.734 -29.872 1.00 82.12 89 LEU A C 1
ATOM 715 O O . LEU A 1 89 ? -0.457 -1.051 -29.159 1.00 82.12 89 LEU A O 1
ATOM 719 N N . HIS A 1 90 ? 0.508 -0.943 -31.192 1.00 82.06 90 HIS A N 1
ATOM 720 C CA . HIS A 1 90 ? -0.631 -1.456 -31.959 1.00 82.06 90 HIS A CA 1
ATOM 721 C C . HIS A 1 90 ? -1.226 -2.788 -31.439 1.00 82.06 90 HIS A C 1
ATOM 723 O O . HIS A 1 90 ? -2.451 -2.877 -31.333 1.00 82.06 90 HIS A O 1
ATOM 729 N N . PRO A 1 91 ? -0.434 -3.821 -31.081 1.00 82.75 91 PRO A N 1
ATOM 730 C CA . PRO A 1 91 ? -0.976 -5.109 -30.638 1.00 82.75 91 PRO A CA 1
ATOM 731 C C . PRO A 1 91 ? -1.358 -5.174 -29.147 1.00 82.75 91 PRO A C 1
ATOM 733 O O . PRO A 1 91 ? -1.884 -6.196 -28.703 1.00 82.75 91 PRO A O 1
ATOM 736 N N . LEU A 1 92 ? -1.081 -4.142 -28.339 1.00 78.44 92 LEU A N 1
ATOM 737 C CA . LEU A 1 92 ? -1.297 -4.203 -26.888 1.00 78.44 92 LEU A CA 1
ATOM 738 C C . LEU A 1 92 ? -2.792 -4.060 -26.522 1.00 78.44 92 LEU A C 1
ATOM 740 O O . LEU A 1 92 ? -3.508 -3.289 -27.151 1.00 78.44 92 LEU A O 1
ATOM 744 N N . PRO A 1 93 ? -3.300 -4.737 -25.473 1.00 71.25 93 PRO A N 1
ATOM 745 C CA . PRO A 1 93 ? -4.674 -4.546 -24.994 1.00 71.25 93 PRO A CA 1
ATOM 746 C C . PRO A 1 93 ? -4.815 -3.209 -24.225 1.00 71.25 93 PRO A C 1
ATOM 748 O O . PRO A 1 93 ? -4.310 -3.074 -23.110 1.00 71.25 93 PRO A O 1
ATOM 751 N N . ILE A 1 94 ? -5.484 -2.191 -24.799 1.00 66.19 94 ILE A N 1
ATOM 752 C CA . ILE A 1 94 ? -5.372 -0.780 -24.338 1.00 66.19 94 ILE A CA 1
ATOM 753 C C . ILE A 1 94 ? -6.593 -0.251 -23.551 1.00 66.19 94 ILE A C 1
ATOM 755 O O . ILE A 1 94 ? -7.739 -0.368 -23.985 1.00 66.19 94 ILE A O 1
ATOM 759 N N . ARG A 1 95 ? -6.337 0.479 -22.446 1.00 59.66 95 ARG A N 1
ATOM 760 C CA . ARG A 1 95 ? -7.268 1.462 -21.837 1.00 59.66 95 ARG A CA 1
ATOM 761 C C . ARG A 1 95 ? -6.955 2.872 -22.376 1.00 59.66 95 ARG A C 1
ATOM 763 O O . ARG A 1 95 ? -5.856 3.384 -22.164 1.00 59.66 95 ARG A O 1
ATOM 770 N N . LYS A 1 96 ? -7.918 3.490 -23.071 1.00 53.91 96 LYS A N 1
ATOM 771 C CA . LYS A 1 96 ? -7.740 4.615 -24.022 1.00 53.91 96 LYS A CA 1
ATOM 772 C C . LYS A 1 96 ? -6.971 5.847 -23.505 1.00 53.91 96 LYS A C 1
ATOM 774 O O . LYS A 1 96 ? -6.173 6.426 -24.234 1.00 53.91 96 LYS A O 1
ATOM 779 N N . GLU A 1 97 ? -7.173 6.258 -22.258 1.00 53.84 97 GLU A N 1
ATOM 780 C CA . GLU A 1 97 ? -6.797 7.614 -21.817 1.00 53.84 97 GLU A CA 1
ATOM 781 C C . GLU A 1 97 ? -5.331 7.768 -21.387 1.00 53.84 97 GLU A C 1
ATOM 783 O O . GLU A 1 97 ? -4.702 8.810 -21.575 1.00 53.84 97 GLU A O 1
ATOM 788 N N . SER A 1 98 ? -4.731 6.698 -20.865 1.00 61.47 98 SER A N 1
ATOM 789 C CA . SER A 1 98 ? -3.322 6.726 -20.456 1.00 61.47 98 SER A CA 1
ATOM 790 C C . SER A 1 98 ? -2.356 6.656 -21.638 1.00 61.47 98 SER A C 1
ATOM 792 O O . SER A 1 98 ? -1.206 7.070 -21.478 1.00 61.47 98 SER A O 1
ATOM 794 N N . PHE A 1 99 ? -2.819 6.153 -22.787 1.00 64.19 99 PHE A N 1
ATOM 795 C CA . PHE A 1 99 ? -1.993 5.791 -23.937 1.00 64.19 99 PHE A CA 1
ATOM 796 C C . PHE A 1 99 ? -1.910 6.868 -25.018 1.00 64.19 99 PHE A C 1
ATOM 798 O O . PHE A 1 99 ? -0.852 6.983 -25.619 1.00 64.19 99 PHE A O 1
ATOM 805 N N . LEU A 1 100 ? -2.923 7.731 -25.199 1.00 66.12 100 LEU A N 1
ATOM 806 C CA . LEU A 1 100 ? -2.801 8.892 -26.101 1.00 66.12 100 LEU A CA 1
ATOM 807 C C . LEU A 1 100 ? -1.593 9.757 -25.715 1.00 66.12 100 LEU A C 1
ATOM 809 O O . LEU A 1 100 ? -0.807 10.170 -26.555 1.00 66.12 100 LEU A O 1
ATOM 813 N N . ARG A 1 101 ? -1.380 9.947 -24.410 1.00 66.62 101 ARG A N 1
ATOM 814 C CA . ARG A 1 101 ? -0.200 10.652 -23.900 1.00 66.62 101 ARG A CA 1
ATOM 815 C C . ARG A 1 101 ? 1.105 9.894 -24.151 1.00 66.62 101 ARG A C 1
ATOM 817 O O . ARG A 1 101 ? 2.113 10.531 -24.404 1.00 66.62 101 ARG A O 1
ATOM 824 N N . ILE A 1 102 ? 1.084 8.560 -24.080 1.00 66.88 102 ILE A N 1
ATOM 825 C CA . ILE A 1 102 ? 2.262 7.716 -24.348 1.00 66.88 102 ILE A CA 1
ATOM 826 C C . ILE A 1 102 ? 2.629 7.764 -25.835 1.00 66.88 102 ILE A C 1
ATOM 828 O O . ILE A 1 102 ? 3.794 7.965 -26.155 1.00 66.88 102 ILE A O 1
ATOM 832 N N . ALA A 1 103 ? 1.639 7.618 -26.720 1.00 64.44 103 ALA A N 1
ATOM 833 C CA . ALA A 1 103 ? 1.801 7.622 -28.172 1.00 64.44 103 ALA A CA 1
ATOM 834 C C . ALA A 1 103 ? 2.257 8.988 -28.706 1.00 64.44 103 ALA A C 1
ATOM 836 O O . ALA A 1 103 ? 3.052 9.052 -29.634 1.00 64.44 103 ALA A O 1
ATOM 837 N N . LEU A 1 104 ? 1.808 10.082 -28.083 1.00 70.19 104 LEU A N 1
ATOM 838 C CA . LEU A 1 104 ? 2.254 11.441 -28.411 1.00 70.19 104 LEU A CA 1
ATOM 839 C C . LEU A 1 104 ? 3.625 11.797 -27.805 1.00 70.19 104 LEU A C 1
ATOM 841 O O . LEU A 1 104 ? 4.030 12.954 -27.873 1.00 70.19 104 LEU A O 1
ATOM 845 N N . GLY A 1 105 ? 4.309 10.851 -27.146 1.00 62.66 105 GLY A N 1
ATOM 846 C CA . GLY A 1 105 ? 5.586 11.111 -26.475 1.00 62.66 105 GLY A CA 1
ATOM 847 C C . GLY A 1 105 ? 5.483 12.131 -25.337 1.00 62.66 105 GLY A C 1
ATOM 848 O O . GLY A 1 105 ? 6.495 12.651 -24.875 1.00 62.66 105 GLY A O 1
ATOM 849 N N . LEU A 1 106 ? 4.266 12.433 -24.869 1.00 67.69 106 LEU A N 1
ATOM 850 C CA . LEU A 1 106 ? 4.066 13.405 -23.809 1.00 67.69 106 LEU A CA 1
ATOM 851 C C . LEU A 1 106 ? 4.542 12.786 -22.497 1.00 67.69 106 LEU A C 1
ATOM 853 O O . LEU A 1 106 ? 4.055 11.707 -22.118 1.00 67.69 106 LEU A O 1
ATOM 857 N N . PRO A 1 107 ? 5.437 13.463 -21.756 1.00 58.09 107 PRO A N 1
ATOM 858 C CA . PRO A 1 107 ? 5.869 12.962 -20.470 1.00 58.09 107 PRO A CA 1
ATOM 859 C C . PRO A 1 107 ? 4.642 12.698 -19.590 1.00 58.09 107 PRO A C 1
ATOM 861 O O . PRO A 1 107 ? 3.613 13.393 -19.650 1.00 58.09 107 PRO A O 1
ATOM 864 N N . GLY A 1 108 ? 4.739 11.662 -18.747 1.00 58.56 108 GLY A N 1
ATOM 865 C CA . GLY A 1 108 ? 3.866 11.558 -17.579 1.00 58.56 108 GLY A CA 1
ATOM 866 C C . GLY A 1 108 ? 3.878 12.905 -16.858 1.00 58.56 108 GLY A C 1
ATOM 867 O O . GLY A 1 108 ? 4.864 13.630 -16.956 1.00 58.56 108 GLY A O 1
ATOM 868 N N . ARG A 1 109 ? 2.776 13.298 -16.193 1.00 56.38 109 ARG A N 1
ATOM 869 C CA . ARG A 1 109 ? 2.843 14.555 -15.429 1.00 56.38 109 ARG A CA 1
ATOM 870 C C . ARG A 1 109 ? 4.060 14.392 -14.512 1.00 56.38 109 ARG A C 1
ATOM 872 O O . ARG A 1 109 ? 4.119 13.326 -13.886 1.00 56.38 109 ARG A O 1
ATOM 879 N N . PRO A 1 110 ? 5.011 15.346 -14.464 1.00 48.31 110 PRO A N 1
ATOM 880 C CA . PRO A 1 110 ? 6.006 15.309 -13.407 1.00 48.31 110 PRO A CA 1
ATOM 881 C C . PRO A 1 110 ? 5.210 15.112 -12.124 1.00 48.31 110 PRO A C 1
ATOM 883 O O . PRO A 1 110 ? 4.129 15.699 -11.982 1.00 48.31 110 PRO A O 1
ATOM 886 N N . SER A 1 111 ? 5.638 14.180 -11.276 1.00 50.94 111 SER A N 1
ATOM 887 C CA . SER A 1 111 ? 4.992 13.947 -9.990 1.00 50.94 111 SER A CA 1
ATOM 888 C C . SER A 1 111 ? 5.182 15.207 -9.147 1.00 50.94 111 SER A C 1
ATOM 890 O O . SER A 1 111 ? 6.036 15.268 -8.280 1.00 50.94 111 SER A O 1
ATOM 892 N N . ALA A 1 112 ? 4.396 16.242 -9.431 1.00 49.28 112 ALA A N 1
ATOM 893 C CA . ALA A 1 112 ? 4.372 17.516 -8.737 1.00 49.28 112 ALA A CA 1
ATOM 894 C C . ALA A 1 112 ? 3.589 17.405 -7.421 1.00 49.28 112 ALA A C 1
ATOM 896 O O . ALA A 1 112 ? 3.187 18.410 -6.849 1.00 49.28 112 ALA A O 1
ATOM 897 N N . SER A 1 113 ? 3.334 16.187 -6.936 1.00 53.47 113 SER A N 1
ATOM 898 C CA . SER A 1 113 ? 3.111 16.003 -5.516 1.00 53.47 113 SER A CA 1
ATOM 899 C C . SER A 1 113 ? 4.460 15.672 -4.927 1.00 53.47 113 SER A C 1
ATOM 901 O O . SER A 1 113 ? 4.970 14.585 -5.192 1.00 53.47 113 SER A O 1
ATOM 903 N N . ASP A 1 114 ? 5.017 16.636 -4.205 1.00 56.09 114 ASP A N 1
ATOM 904 C CA . ASP A 1 114 ? 5.692 16.403 -2.937 1.00 56.09 114 ASP A CA 1
ATOM 905 C C . ASP A 1 114 ? 5.994 14.911 -2.673 1.00 56.09 114 ASP A C 1
ATOM 907 O O . ASP A 1 114 ? 5.050 14.141 -2.444 1.00 56.09 114 ASP A O 1
ATOM 911 N N . PRO A 1 115 ? 7.268 14.475 -2.749 1.00 63.78 115 PRO A N 1
ATOM 912 C CA . PRO A 1 115 ? 7.639 13.071 -2.571 1.00 63.78 115 PRO A CA 1
ATOM 913 C C . PRO A 1 115 ? 7.274 12.550 -1.176 1.00 63.78 115 PRO A C 1
ATOM 915 O O . PRO A 1 115 ? 7.344 11.345 -0.924 1.00 63.78 115 PRO A O 1
ATOM 918 N N . ARG A 1 116 ? 6.863 13.440 -0.262 1.00 79.12 116 ARG A N 1
ATOM 919 C CA . ARG A 1 116 ? 6.377 13.067 1.054 1.00 79.12 116 ARG A CA 1
ATOM 920 C C . ARG A 1 116 ? 5.177 12.131 0.962 1.00 79.12 116 ARG A C 1
ATOM 922 O O . ARG A 1 116 ? 4.264 12.227 0.136 1.00 79.12 116 ARG A O 1
ATOM 929 N N . ARG A 1 117 ? 5.189 11.176 1.882 1.00 84.12 117 ARG A N 1
ATOM 930 C CA . ARG A 1 117 ? 4.178 10.135 2.012 1.00 84.12 117 ARG A CA 1
ATOM 931 C C . ARG A 1 117 ? 2.799 10.757 2.276 1.00 84.12 117 ARG A C 1
ATOM 933 O O . ARG A 1 117 ? 2.596 11.458 3.254 1.00 84.12 117 ARG A O 1
ATOM 940 N N . LYS A 1 118 ? 1.800 10.445 1.448 1.00 88.19 118 LYS A N 1
ATOM 941 C CA . LYS A 1 118 ? 0.429 10.981 1.621 1.00 88.19 118 LYS A CA 1
ATOM 942 C C . LYS A 1 118 ? -0.373 10.284 2.725 1.00 88.19 118 LYS A C 1
ATOM 944 O O . LYS A 1 118 ? -1.317 10.854 3.272 1.00 88.19 118 LYS A O 1
ATOM 949 N 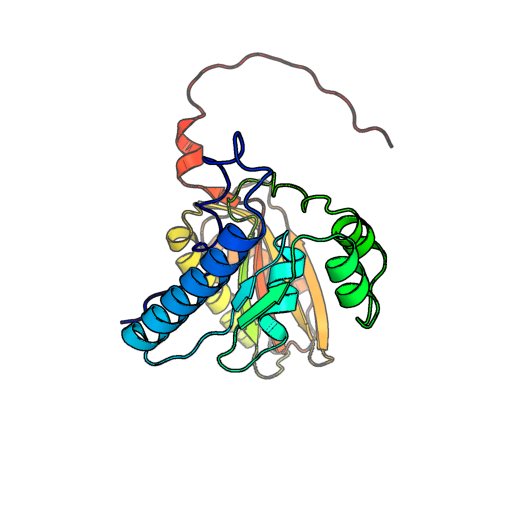N . SER A 1 119 ? -0.045 9.025 3.004 1.00 93.38 119 SER A N 1
ATOM 950 C CA . SER A 1 119 ? -0.689 8.223 4.044 1.00 93.38 119 SER A CA 1
ATOM 951 C C . SER A 1 119 ? 0.194 7.064 4.492 1.00 93.38 119 SER A C 1
ATOM 953 O O . SER A 1 119 ? 1.004 6.560 3.710 1.00 93.38 119 SER A O 1
ATOM 955 N N . ILE A 1 120 ? -0.020 6.612 5.721 1.00 93.56 120 ILE A N 1
ATOM 956 C CA . ILE A 1 120 ? 0.570 5.404 6.303 1.00 93.56 120 ILE A CA 1
ATOM 957 C C . ILE A 1 120 ? -0.570 4.508 6.787 1.00 93.56 120 ILE A C 1
ATOM 959 O O . ILE A 1 120 ? -1.590 5.009 7.258 1.00 93.56 120 ILE A O 1
ATOM 963 N N . SER A 1 121 ? -0.460 3.201 6.582 1.00 94.88 121 SER A N 1
ATOM 964 C CA . SER A 1 121 ? -1.530 2.272 6.930 1.00 94.88 121 SER A CA 1
ATOM 965 C C . SER A 1 121 ? -0.999 0.886 7.210 1.00 94.88 121 SER A C 1
ATOM 967 O O . SER A 1 121 ? -0.121 0.422 6.483 1.00 94.88 121 SER A O 1
ATOM 969 N N . THR A 1 122 ? -1.637 0.215 8.159 1.00 95.94 122 THR A N 1
ATOM 970 C CA . THR A 1 122 ? -1.360 -1.173 8.515 1.00 95.94 122 THR A CA 1
ATOM 971 C C . THR A 1 122 ? -2.671 -1.941 8.500 1.00 95.94 122 THR A C 1
ATOM 973 O O . THR A 1 122 ? -3.698 -1.442 8.960 1.00 95.94 122 THR A O 1
ATOM 976 N N . GLU A 1 123 ? -2.661 -3.140 7.925 1.00 95.62 123 GLU A N 1
ATOM 977 C CA . GLU A 1 123 ? -3.838 -4.000 7.846 1.00 95.62 123 GLU A CA 1
ATOM 978 C C . GLU A 1 123 ? -3.476 -5.459 8.093 1.00 95.62 123 GLU A C 1
ATOM 980 O O . GLU A 1 123 ? -2.374 -5.904 7.768 1.00 95.62 123 GLU A O 1
ATOM 985 N N . ARG A 1 124 ? -4.416 -6.211 8.669 1.00 94.81 124 ARG A N 1
ATOM 986 C CA . ARG A 1 124 ? -4.235 -7.623 8.993 1.00 94.81 124 ARG A CA 1
ATOM 987 C C . ARG A 1 124 ? -5.476 -8.420 8.626 1.00 94.81 124 ARG A C 1
ATOM 989 O O . ARG A 1 124 ? -6.594 -8.046 8.967 1.00 94.81 124 ARG A O 1
ATOM 996 N N . THR A 1 125 ? -5.256 -9.532 7.928 1.00 95.06 125 THR A N 1
ATOM 997 C CA . THR A 1 125 ? -6.288 -10.535 7.632 1.00 95.06 125 THR A CA 1
ATOM 998 C C . THR A 1 125 ? -6.251 -11.626 8.698 1.00 95.06 125 THR A C 1
ATOM 1000 O O . THR A 1 125 ? -5.169 -12.024 9.130 1.00 95.06 125 THR A O 1
ATOM 1003 N N . PHE A 1 126 ? -7.416 -12.112 9.106 1.00 93.38 126 PHE A N 1
ATOM 1004 C CA . PHE A 1 126 ? -7.592 -13.113 10.154 1.00 93.38 126 PHE A CA 1
ATOM 1005 C C . PHE A 1 126 ? -8.811 -14.005 9.859 1.00 93.38 126 PHE A C 1
ATOM 1007 O O . PHE A 1 126 ? -9.518 -13.808 8.865 1.00 93.38 126 PHE A O 1
ATOM 1014 N N . THR A 1 127 ? -9.021 -15.028 10.689 1.00 93.00 127 THR A N 1
ATOM 1015 C CA . THR A 1 127 ? -10.189 -15.916 10.595 1.00 93.00 127 THR A CA 1
ATOM 1016 C C . THR A 1 127 ? -11.469 -15.121 10.855 1.00 93.00 127 THR A C 1
ATOM 1018 O O . THR A 1 127 ? -11.497 -14.413 11.853 1.00 93.00 127 THR A O 1
ATOM 1021 N N . PRO A 1 128 ? -12.508 -15.211 10.004 1.00 92.75 128 PRO A N 1
ATOM 1022 C CA . PRO A 1 128 ? -13.733 -14.438 10.184 1.00 92.75 128 PRO A CA 1
ATOM 1023 C C . PRO A 1 128 ? -14.312 -14.576 11.595 1.00 92.75 128 PRO A C 1
ATOM 1025 O O . PRO A 1 128 ? -14.500 -15.692 12.074 1.00 92.75 128 PRO A O 1
ATOM 1028 N N . THR A 1 129 ? -14.561 -13.438 12.241 1.00 92.75 129 THR A N 1
ATOM 1029 C CA . THR A 1 129 ? -15.042 -13.369 13.623 1.00 92.75 129 THR A CA 1
ATOM 1030 C C . THR A 1 129 ? -15.994 -12.186 13.778 1.00 92.75 129 THR A C 1
ATOM 1032 O O . THR A 1 129 ? -15.748 -11.101 13.248 1.00 92.75 129 THR A O 1
ATOM 1035 N N . SER A 1 130 ? -17.084 -12.397 14.518 1.00 89.75 130 SER A N 1
ATOM 1036 C CA . SER A 1 130 ? -18.033 -11.357 14.946 1.00 89.75 130 SER A CA 1
ATOM 1037 C C . SER A 1 130 ? -17.894 -10.993 16.430 1.00 89.75 130 SER A C 1
ATOM 1039 O O . SER A 1 130 ? -18.600 -10.112 16.913 1.00 89.75 130 SER A O 1
ATOM 1041 N N . ASP A 1 131 ? -17.032 -11.700 17.166 1.00 92.25 131 ASP A N 1
ATOM 1042 C CA . ASP A 1 131 ? -16.763 -11.437 18.578 1.00 92.25 131 ASP A CA 1
ATOM 1043 C C . ASP A 1 131 ? -16.068 -10.084 18.762 1.00 92.25 131 ASP A C 1
ATOM 1045 O O . ASP A 1 131 ? -15.006 -9.821 18.189 1.00 92.25 131 ASP A O 1
ATOM 1049 N N . ARG A 1 132 ? -16.685 -9.226 19.575 1.00 90.81 132 ARG A N 1
ATOM 1050 C CA . ARG A 1 132 ? -16.239 -7.854 19.805 1.00 90.81 132 ARG A CA 1
ATOM 1051 C C . ARG A 1 132 ? -14.876 -7.817 20.483 1.00 90.81 132 ARG A C 1
ATOM 1053 O O . ARG A 1 132 ? -14.030 -7.028 20.069 1.00 90.81 132 ARG A O 1
ATOM 1060 N N . ASP A 1 133 ? -14.656 -8.659 21.487 1.00 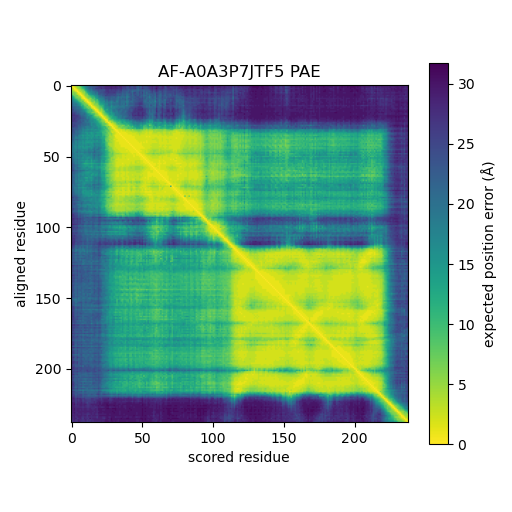92.38 133 ASP A N 1
ATOM 1061 C CA . ASP A 1 133 ? -13.422 -8.622 22.274 1.00 92.38 133 ASP A CA 1
ATOM 1062 C C . ASP A 1 133 ? -12.234 -9.093 21.430 1.00 92.38 133 ASP A C 1
ATOM 1064 O O . ASP A 1 133 ? -11.202 -8.423 21.376 1.00 92.38 133 ASP A O 1
ATOM 1068 N N . ALA A 1 134 ? -12.417 -10.160 20.644 1.00 92.19 134 ALA A N 1
ATOM 1069 C CA . ALA A 1 134 ? -11.426 -10.583 19.660 1.00 92.19 134 ALA A CA 1
ATOM 1070 C C . ALA A 1 134 ? -11.102 -9.478 18.635 1.00 92.19 134 ALA A C 1
ATOM 1072 O O . ALA A 1 134 ? -9.933 -9.257 18.306 1.00 92.19 134 ALA A O 1
ATOM 1073 N N . LEU A 1 135 ? -12.114 -8.766 18.122 1.00 93.12 135 LEU A N 1
ATOM 1074 C CA . LEU A 1 135 ? -11.914 -7.670 17.167 1.00 93.12 135 LEU A CA 1
ATOM 1075 C C . LEU A 1 135 ? -11.166 -6.483 17.785 1.00 93.12 135 LEU A C 1
ATOM 1077 O O . LEU A 1 135 ? -10.321 -5.894 17.109 1.00 93.12 135 LEU A O 1
ATOM 1081 N N . LEU A 1 136 ? -11.433 -6.154 19.050 1.00 93.50 136 LEU A N 1
ATOM 1082 C CA . LEU A 1 136 ? -10.726 -5.099 19.776 1.00 93.50 136 LEU A CA 1
ATOM 1083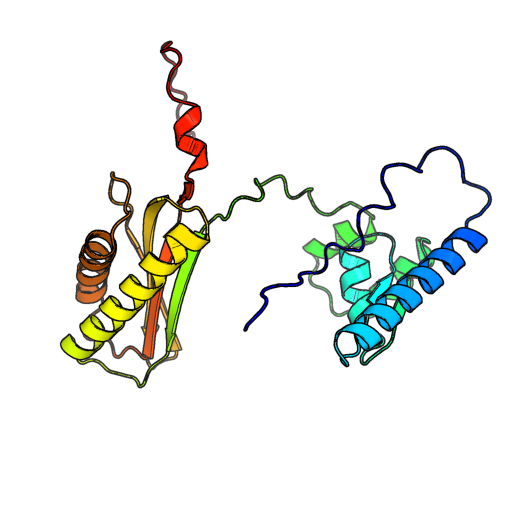 C C . LEU A 1 136 ? -9.259 -5.451 20.031 1.00 93.50 136 LEU A C 1
ATOM 1085 O O . LEU A 1 136 ? -8.397 -4.602 19.810 1.00 93.50 136 LEU A O 1
ATOM 1089 N N . GLU A 1 137 ? -8.959 -6.693 20.409 1.00 94.38 137 GLU A N 1
ATOM 1090 C CA . GLU A 1 137 ? -7.577 -7.170 20.556 1.00 94.38 137 GLU A CA 1
ATOM 1091 C C . GLU A 1 137 ? -6.810 -7.076 19.227 1.00 94.38 137 GLU A C 1
ATOM 1093 O O . GLU A 1 137 ? -5.684 -6.576 19.164 1.00 94.38 137 GLU A O 1
ATOM 1098 N N . MET A 1 138 ? -7.443 -7.475 18.120 1.00 93.56 138 MET A N 1
ATOM 1099 C CA . MET A 1 138 ? -6.842 -7.341 16.789 1.00 93.56 138 MET A CA 1
ATOM 1100 C C . MET A 1 138 ? -6.662 -5.881 16.373 1.00 93.56 138 MET A C 1
ATOM 1102 O O . MET A 1 138 ? -5.652 -5.543 15.754 1.00 93.56 138 MET A O 1
ATOM 1106 N N . LEU A 1 139 ? -7.620 -5.014 16.703 1.00 94.56 139 LEU A N 1
ATOM 1107 C CA . LEU A 1 139 ? -7.539 -3.587 16.419 1.00 94.56 139 LEU A CA 1
ATOM 1108 C C . LEU A 1 139 ? -6.388 -2.936 17.185 1.00 94.56 139 LEU A C 1
ATOM 1110 O O . LEU A 1 139 ? -5.607 -2.206 16.579 1.00 94.56 139 LEU A O 1
ATOM 1114 N N . LYS A 1 140 ? -6.250 -3.247 18.478 1.00 95.56 140 LYS A N 1
ATOM 1115 C CA . LYS A 1 140 ? -5.144 -2.785 19.318 1.00 95.56 140 LYS A CA 1
ATOM 1116 C C . LYS A 1 140 ? -3.802 -3.161 18.707 1.00 95.56 140 LYS A C 1
ATOM 1118 O O . LYS A 1 140 ? -2.971 -2.291 18.478 1.00 95.56 140 LYS A O 1
ATOM 1123 N N . HIS A 1 141 ? -3.644 -4.415 18.301 1.00 94.69 141 HIS A N 1
ATOM 1124 C CA . HIS A 1 141 ? -2.419 -4.855 17.647 1.00 94.69 141 HIS A CA 1
ATOM 1125 C C . HIS A 1 141 ? -2.130 -4.112 16.324 1.00 94.69 141 HIS A C 1
ATOM 1127 O O . HIS A 1 141 ? -0.980 -3.814 16.003 1.00 94.69 141 HIS A O 1
ATOM 1133 N N . VAL A 1 142 ? -3.159 -3.777 15.534 1.00 95.50 142 VAL A N 1
ATOM 1134 C CA . VAL A 1 142 ? -2.988 -2.951 14.323 1.00 95.50 142 VAL A CA 1
ATOM 1135 C C . VAL A 1 142 ? -2.595 -1.509 14.667 1.00 95.50 142 VAL A C 1
ATOM 1137 O O . VAL A 1 142 ? -1.769 -0.934 13.954 1.00 95.50 142 VAL A O 1
ATOM 1140 N N . CYS A 1 143 ? -3.141 -0.937 15.744 1.00 95.19 143 CYS A N 1
ATOM 1141 C CA . CYS A 1 143 ? -2.738 0.373 16.260 1.00 95.19 143 CYS A CA 1
ATOM 1142 C C . CYS A 1 143 ? -1.274 0.380 16.714 1.00 95.19 143 CYS A C 1
ATOM 1144 O O . CYS A 1 143 ? -0.545 1.278 16.304 1.00 95.19 143 CYS A O 1
ATOM 1146 N N . GLU A 1 144 ? -0.842 -0.620 17.490 1.00 94.69 144 GLU A N 1
ATOM 1147 C CA . GLU A 1 144 ? 0.543 -0.780 17.964 1.00 94.69 144 GLU A CA 1
ATOM 1148 C C . GLU A 1 144 ? 1.522 -0.802 16.780 1.00 94.69 144 GLU A C 1
ATOM 1150 O O . GLU A 1 144 ? 2.438 0.017 16.701 1.00 94.69 144 GLU A O 1
ATOM 1155 N N . MET A 1 145 ? 1.272 -1.662 15.782 1.00 94.31 145 MET A N 1
ATOM 1156 C CA . MET A 1 145 ? 2.110 -1.735 14.577 1.00 94.31 145 MET A CA 1
ATOM 1157 C C . MET A 1 145 ? 2.162 -0.400 13.821 1.00 94.31 145 MET A C 1
ATOM 1159 O O . MET A 1 145 ? 3.218 0.017 13.349 1.00 94.31 145 MET A O 1
ATOM 1163 N N . LEU A 1 146 ? 1.021 0.284 13.691 1.00 94.56 146 LEU A N 1
ATOM 1164 C CA . LEU A 1 146 ? 0.970 1.586 13.032 1.00 94.56 146 LEU A CA 1
ATOM 1165 C C . LEU A 1 146 ? 1.765 2.634 13.819 1.00 94.56 146 LEU A C 1
ATOM 1167 O O . LEU A 1 146 ? 2.504 3.408 13.211 1.00 94.56 146 LEU A O 1
ATOM 1171 N N . ALA A 1 147 ? 1.639 2.638 15.147 1.00 93.00 147 ALA A N 1
ATOM 1172 C CA . ALA A 1 147 ? 2.336 3.558 16.032 1.00 93.00 147 ALA A CA 1
ATOM 1173 C C . ALA A 1 147 ? 3.859 3.368 15.978 1.00 93.00 147 ALA A C 1
ATOM 1175 O O . ALA A 1 147 ? 4.595 4.353 15.957 1.00 93.00 147 ALA A O 1
ATOM 1176 N N . GLU A 1 148 ? 4.334 2.125 15.862 1.00 92.75 148 GLU A N 1
ATOM 1177 C CA . GLU A 1 148 ? 5.751 1.809 15.656 1.00 92.75 148 GLU A CA 1
ATOM 1178 C C . GLU A 1 148 ? 6.276 2.233 14.276 1.00 92.75 148 GLU A C 1
ATOM 1180 O O . GLU A 1 148 ? 7.449 2.589 14.134 1.00 92.75 148 GLU A O 1
ATOM 1185 N N . ASP A 1 149 ? 5.434 2.190 13.243 1.00 92.25 149 ASP A N 1
ATOM 1186 C CA . ASP A 1 149 ? 5.835 2.509 11.872 1.00 92.25 149 ASP A CA 1
ATOM 1187 C C . ASP A 1 149 ? 5.833 4.016 11.569 1.00 92.25 149 ASP A C 1
ATOM 1189 O O . ASP A 1 149 ? 6.602 4.469 10.714 1.00 92.25 149 ASP A O 1
ATOM 1193 N N . MET A 1 150 ? 5.038 4.819 12.288 1.00 91.06 150 MET A N 1
ATOM 1194 C CA . MET A 1 150 ? 5.035 6.286 12.163 1.00 91.06 150 MET A CA 1
ATOM 1195 C C . MET A 1 150 ? 6.428 6.922 12.334 1.00 91.06 150 MET A C 1
ATOM 1197 O O . MET A 1 150 ? 6.864 7.617 11.407 1.00 91.06 150 MET A O 1
ATOM 1201 N N . PRO A 1 151 ? 7.175 6.685 13.435 1.00 90.62 151 PRO A N 1
ATOM 1202 C CA . PRO A 1 151 ? 8.483 7.303 13.631 1.00 90.62 151 PRO A CA 1
ATOM 1203 C C . PRO A 1 151 ? 9.516 6.812 12.611 1.00 90.62 151 PRO A C 1
ATOM 1205 O O . PRO A 1 151 ? 10.327 7.610 12.144 1.00 90.62 151 PRO A O 1
ATOM 1208 N N . LYS A 1 152 ? 9.453 5.539 12.183 1.00 90.31 152 LYS A N 1
ATOM 1209 C CA . LYS A 1 152 ? 10.329 4.990 11.126 1.00 90.31 152 LYS A CA 1
ATOM 1210 C C . LYS A 1 152 ? 10.133 5.709 9.787 1.00 90.31 152 LYS A C 1
ATOM 1212 O O . LYS A 1 152 ? 11.059 5.787 8.986 1.00 90.31 152 LYS A O 1
ATOM 1217 N N . ALA A 1 153 ? 8.931 6.232 9.543 1.00 87.38 153 ALA A N 1
ATOM 1218 C CA . ALA A 1 153 ? 8.587 6.998 8.351 1.00 87.38 153 ALA A CA 1
ATOM 1219 C C . ALA A 1 153 ? 8.783 8.523 8.508 1.00 87.38 153 ALA A C 1
ATOM 1221 O O . ALA A 1 153 ? 8.418 9.259 7.590 1.00 87.38 153 ALA A O 1
ATOM 1222 N N . GLY A 1 154 ? 9.311 9.004 9.643 1.00 89.12 154 GLY A N 1
ATOM 1223 C CA . GLY A 1 154 ? 9.458 10.439 9.938 1.00 89.12 154 GLY A CA 1
ATOM 1224 C C . GLY A 1 154 ? 8.127 11.167 10.177 1.00 89.12 154 GLY A C 1
ATOM 1225 O O . GLY A 1 154 ? 8.051 12.391 10.065 1.00 89.12 154 GLY A O 1
ATOM 1226 N N . VAL A 1 155 ? 7.057 10.421 10.464 1.00 90.88 155 VAL A N 1
ATOM 1227 C CA . VAL A 1 155 ? 5.701 10.944 10.655 1.00 90.88 155 VAL A CA 1
ATOM 1228 C C . VAL A 1 155 ? 5.459 11.176 12.144 1.00 90.88 155 VAL A C 1
ATOM 1230 O O . VAL A 1 155 ? 5.610 10.269 12.954 1.00 90.88 155 VAL A O 1
ATOM 1233 N N . VAL A 1 156 ? 5.054 12.394 12.502 1.00 91.38 156 VAL A N 1
ATOM 1234 C CA . VAL A 1 156 ? 4.687 12.777 13.877 1.00 91.38 156 VAL A CA 1
ATOM 1235 C C . VAL A 1 156 ? 3.248 12.374 14.192 1.00 91.38 156 VAL A C 1
ATOM 1237 O O . VAL A 1 156 ? 2.937 12.017 15.321 1.00 91.38 156 VAL A O 1
ATOM 1240 N N . GLY A 1 157 ? 2.362 12.447 13.202 1.00 91.75 157 GLY A N 1
ATOM 1241 C CA . GLY A 1 157 ? 0.959 12.092 13.361 1.00 91.75 157 GLY A CA 1
ATOM 1242 C C . GLY A 1 157 ? 0.149 12.359 12.100 1.00 91.75 157 GLY A C 1
ATOM 1243 O O . GLY A 1 157 ? 0.667 12.866 11.103 1.00 91.75 157 GLY A O 1
ATOM 1244 N N . GLY A 1 158 ? -1.137 12.027 12.142 1.00 93.56 158 GLY A N 1
ATOM 1245 C CA . GLY A 1 158 ? -2.095 12.287 11.068 1.00 93.56 158 GLY A CA 1
ATOM 1246 C C . GLY A 1 158 ? -3.322 13.031 11.575 1.00 93.56 158 GLY A C 1
ATOM 1247 O O . GLY A 1 158 ? -3.648 12.981 12.757 1.00 93.56 158 GLY A O 1
ATOM 1248 N N . ARG A 1 159 ? -4.024 13.733 10.683 1.00 93.81 159 ARG A N 1
ATOM 1249 C CA . ARG A 1 159 ? -5.289 14.405 11.038 1.00 93.81 159 ARG A CA 1
ATOM 1250 C C . ARG A 1 159 ? -6.527 13.586 10.701 1.00 93.81 159 ARG A C 1
ATOM 1252 O O . ARG A 1 159 ? -7.602 13.901 11.187 1.00 93.81 159 ARG A O 1
ATOM 1259 N N . CYS A 1 160 ? -6.403 12.566 9.855 1.00 94.69 160 CYS A N 1
ATOM 1260 C CA . CYS A 1 160 ? -7.533 11.733 9.459 1.00 94.69 160 CYS A CA 1
ATOM 1261 C C . CYS A 1 160 ? -7.200 10.251 9.632 1.00 94.69 160 CYS A C 1
ATOM 1263 O O . CYS A 1 160 ? -6.257 9.744 9.018 1.00 94.69 160 CYS A O 1
ATOM 1265 N N . VAL A 1 161 ? -8.003 9.580 10.459 1.00 96.19 161 VAL A N 1
ATOM 1266 C CA . VAL A 1 161 ? -7.948 8.145 10.746 1.00 96.19 161 VAL A CA 1
ATOM 1267 C C . VAL A 1 161 ? -9.012 7.456 9.903 1.00 96.19 161 VAL A C 1
ATOM 1269 O O . VAL A 1 161 ? -10.163 7.877 9.876 1.00 96.19 161 VAL A O 1
ATOM 1272 N N . THR A 1 162 ? -8.646 6.403 9.185 1.00 96.69 162 THR A N 1
ATOM 1273 C CA . THR A 1 162 ? -9.570 5.608 8.375 1.00 96.69 162 THR A CA 1
ATOM 1274 C C . THR A 1 162 ? -9.512 4.152 8.798 1.00 96.69 162 THR A C 1
ATOM 1276 O O . THR A 1 162 ? -8.464 3.524 8.673 1.00 96.69 162 THR A O 1
ATOM 1279 N N . LEU A 1 163 ? -10.644 3.619 9.246 1.00 96.50 163 LEU A N 1
ATOM 1280 C CA . LEU A 1 163 ? -10.847 2.202 9.499 1.00 96.50 163 LEU A CA 1
ATOM 1281 C C . LEU A 1 163 ? -11.303 1.526 8.202 1.00 96.50 163 LEU A C 1
ATOM 1283 O O . LEU A 1 163 ? -12.302 1.915 7.594 1.00 96.50 163 LEU A O 1
ATOM 1287 N N . LYS A 1 164 ? -10.548 0.524 7.767 1.00 96.06 164 LYS A N 1
ATOM 1288 C CA . LYS A 1 164 ? -10.862 -0.361 6.649 1.00 96.06 164 LYS A CA 1
ATOM 1289 C C . LYS A 1 164 ? -11.246 -1.718 7.217 1.00 96.06 164 LYS A C 1
ATOM 1291 O O . LYS A 1 164 ? -10.469 -2.336 7.937 1.00 96.06 164 LYS A O 1
ATOM 1296 N N . ILE A 1 165 ? -12.426 -2.185 6.850 1.00 95.50 165 ILE A N 1
ATOM 1297 C CA . ILE A 1 165 ? -12.996 -3.452 7.283 1.00 95.50 165 ILE A CA 1
ATOM 1298 C C . ILE A 1 165 ? -13.280 -4.272 6.032 1.00 95.50 165 ILE A C 1
ATOM 1300 O O . ILE A 1 165 ? -13.838 -3.756 5.064 1.00 95.50 165 ILE A O 1
ATOM 1304 N N . LYS A 1 166 ? -12.904 -5.548 6.031 1.00 95.12 166 LYS A N 1
ATOM 1305 C CA . LYS A 1 166 ? -13.412 -6.503 5.043 1.00 95.12 166 LYS A CA 1
ATOM 1306 C C . LYS A 1 166 ? -14.313 -7.502 5.741 1.00 95.12 166 LYS A C 1
ATOM 1308 O O . LYS A 1 166 ? -13.881 -8.138 6.704 1.00 95.12 166 LYS A O 1
ATOM 1313 N N . LEU A 1 167 ? -15.528 -7.647 5.233 1.00 94.12 167 LEU A N 1
ATOM 1314 C CA . LEU A 1 167 ? -16.495 -8.621 5.720 1.00 94.12 167 LEU A CA 1
ATOM 1315 C C . LEU A 1 167 ? -16.134 -10.038 5.259 1.00 94.12 167 LEU A C 1
ATOM 1317 O O . LEU A 1 167 ? -15.341 -10.222 4.324 1.00 94.12 167 LEU A O 1
ATOM 1321 N N . SER A 1 168 ? -16.726 -11.053 5.889 1.00 93.88 168 SER A N 1
ATOM 1322 C CA . SER A 1 168 ? -16.605 -12.450 5.448 1.00 93.88 168 SER A CA 1
ATOM 1323 C C . SER A 1 168 ? -17.076 -12.646 3.999 1.00 93.88 168 SER A C 1
ATOM 1325 O O . SER A 1 168 ? -16.415 -13.362 3.242 1.00 93.88 168 SER A O 1
ATOM 1327 N N . SER A 1 169 ? -18.095 -11.885 3.571 1.00 92.75 169 SER A N 1
ATOM 1328 C CA . SER A 1 169 ? -18.598 -11.776 2.188 1.00 92.75 169 SER A CA 1
ATOM 1329 C C . SER A 1 169 ? -17.609 -11.172 1.179 1.00 92.75 169 SER A C 1
ATOM 1331 O O . SER A 1 169 ? -17.901 -11.127 -0.010 1.00 92.75 169 SER A O 1
ATOM 1333 N N . PHE A 1 170 ? -16.421 -10.748 1.628 1.00 91.69 170 PHE A N 1
ATOM 1334 C CA . PHE A 1 170 ? -15.395 -10.017 0.874 1.00 91.69 170 PHE A CA 1
ATOM 1335 C C . PHE A 1 170 ? -15.732 -8.557 0.536 1.00 91.69 170 PHE A C 1
ATOM 1337 O O . PHE A 1 170 ? -14.873 -7.881 -0.044 1.00 91.69 170 PHE A O 1
ATOM 1344 N N . ASP A 1 171 ? -16.887 -8.048 0.967 1.00 93.50 171 ASP A N 1
ATOM 1345 C CA . ASP A 1 171 ? -17.229 -6.630 0.853 1.00 93.50 171 ASP A CA 1
ATOM 1346 C C . ASP A 1 171 ? -16.280 -5.770 1.694 1.00 93.50 171 ASP A C 1
ATOM 1348 O O . ASP A 1 171 ? -15.903 -6.133 2.812 1.00 93.50 171 ASP A O 1
ATOM 1352 N N . VAL A 1 172 ? -15.864 -4.627 1.143 1.00 95.50 172 VAL A N 1
ATOM 1353 C CA . VAL A 1 172 ? -14.929 -3.703 1.797 1.00 95.50 172 VAL A CA 1
ATOM 1354 C C . VAL A 1 172 ? -15.686 -2.468 2.267 1.00 95.50 172 VAL A C 1
ATOM 1356 O O . VAL A 1 172 ? -16.224 -1.717 1.456 1.00 95.50 172 VAL A O 1
ATOM 1359 N N . LEU A 1 173 ? -15.668 -2.231 3.575 1.00 94.00 173 LEU A N 1
ATOM 1360 C CA . LEU A 1 173 ? -16.212 -1.040 4.212 1.00 94.00 173 LEU A CA 1
ATOM 1361 C C . LEU A 1 173 ? -15.065 -0.135 4.660 1.00 94.00 173 LEU A C 1
ATOM 1363 O O . LEU A 1 173 ? -14.073 -0.588 5.231 1.00 94.00 173 LEU A O 1
ATOM 1367 N N . THR A 1 174 ? -15.191 1.163 4.405 1.00 96.00 174 THR A N 1
ATOM 1368 C CA . THR A 1 174 ? -14.223 2.165 4.859 1.00 96.00 174 THR A CA 1
ATOM 1369 C C . THR A 1 174 ? -14.937 3.293 5.578 1.00 96.00 174 THR A C 1
ATOM 1371 O O . THR A 1 174 ? -15.908 3.850 5.055 1.00 96.00 174 THR A O 1
ATOM 1374 N N . ARG A 1 175 ? -14.439 3.652 6.760 1.00 94.94 175 ARG A N 1
ATOM 1375 C CA . ARG A 1 175 ? -14.941 4.754 7.581 1.00 94.94 175 ARG A CA 1
ATOM 1376 C C . ARG A 1 175 ? -13.794 5.669 7.953 1.00 94.94 175 ARG A C 1
ATOM 1378 O O . ARG A 1 175 ? -12.798 5.210 8.496 1.00 94.94 175 ARG A O 1
ATOM 1385 N N . SER A 1 176 ? -13.932 6.952 7.646 1.00 94.81 176 SER A N 1
ATOM 1386 C CA . SER A 1 176 ? -12.908 7.961 7.908 1.00 94.81 176 SER A CA 1
ATOM 1387 C C . SER A 1 176 ? -13.421 8.974 8.918 1.00 94.81 176 SER A C 1
ATOM 1389 O O . SER A 1 176 ? -14.522 9.500 8.768 1.00 94.81 176 SER A O 1
ATOM 1391 N N . VAL A 1 177 ? -12.601 9.272 9.920 1.00 94.94 177 VAL A N 1
ATOM 1392 C CA . VAL A 1 177 ? -12.866 10.264 10.958 1.00 94.94 177 VAL A CA 1
ATOM 1393 C C . VAL A 1 177 ? -11.692 11.237 10.997 1.00 94.94 177 VAL A C 1
ATOM 1395 O O . VAL A 1 177 ? -10.531 10.837 11.060 1.00 94.94 177 VAL A O 1
ATOM 1398 N N . THR A 1 178 ? -11.996 12.532 10.935 1.00 95.06 1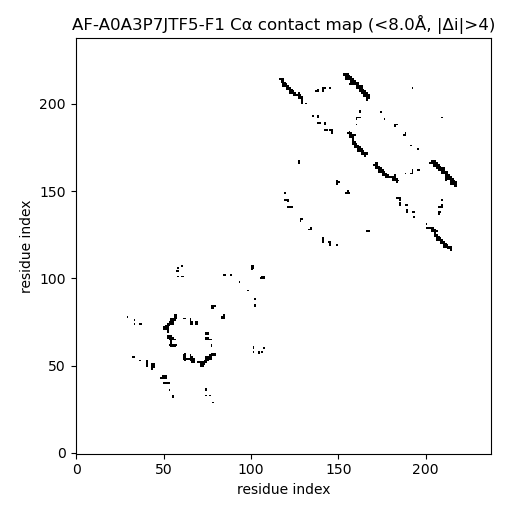78 THR A N 1
ATOM 1399 C CA . THR A 1 178 ? -11.009 13.612 11.064 1.00 95.06 178 THR A CA 1
ATOM 1400 C C . THR A 1 178 ? -11.250 14.313 12.396 1.00 95.06 178 THR A C 1
ATOM 1402 O O . THR A 1 178 ? -12.060 15.241 12.449 1.00 95.06 178 THR A O 1
ATOM 1405 N N . PRO A 1 179 ? -10.622 13.861 13.494 1.00 84.94 179 PRO A N 1
ATOM 1406 C CA . PRO A 1 179 ? -10.666 14.617 14.736 1.00 84.94 179 PRO A CA 1
ATOM 1407 C C . PRO A 1 179 ? -9.977 15.965 14.484 1.00 84.94 179 PRO A C 1
ATOM 1409 O O . PRO A 1 179 ? -8.927 16.019 13.852 1.00 84.94 179 PRO A O 1
ATOM 1412 N N . GLY A 1 180 ? -10.536 17.079 14.956 1.00 88.75 180 GLY A N 1
ATOM 1413 C CA . GLY A 1 180 ? -9.966 18.425 14.750 1.00 88.75 180 GLY A CA 1
ATOM 1414 C C . GLY A 1 180 ? -8.589 18.666 15.399 1.00 88.75 180 GLY A C 1
ATOM 1415 O O . GLY A 1 180 ? -8.160 19.809 15.514 1.00 88.75 180 GLY A O 1
ATOM 1416 N N . ARG A 1 181 ? -7.908 17.604 15.841 1.00 90.69 181 ARG A N 1
ATOM 1417 C CA . ARG A 1 181 ? -6.598 17.575 16.490 1.00 90.69 181 ARG A CA 1
ATOM 1418 C C . ARG A 1 181 ? -5.679 16.596 15.762 1.00 90.69 181 ARG A C 1
ATOM 1420 O O . ARG A 1 181 ? -6.141 15.694 15.067 1.00 90.69 181 ARG A O 1
ATOM 1427 N N . LEU A 1 182 ? -4.374 16.760 15.945 1.00 91.62 182 LEU A N 1
ATOM 1428 C CA . LEU A 1 182 ? -3.405 15.782 15.462 1.00 91.62 182 LEU A CA 1
ATOM 1429 C C . LEU A 1 182 ? -3.528 14.488 16.276 1.00 91.62 182 LEU A C 1
ATOM 1431 O O . LEU A 1 182 ? -3.600 14.534 17.503 1.00 91.62 182 LEU A O 1
ATOM 1435 N N . VAL A 1 183 ? -3.542 13.356 15.580 1.00 93.50 183 VAL A N 1
ATOM 1436 C CA . VAL A 1 183 ? -3.504 12.015 16.163 1.00 93.50 183 VAL A CA 1
ATOM 1437 C C . VAL A 1 183 ? -2.086 11.488 16.024 1.00 93.50 183 VAL A C 1
ATOM 1439 O O . VAL A 1 183 ? -1.609 11.291 14.903 1.00 93.50 183 VAL A O 1
ATOM 1442 N N . SER A 1 184 ? -1.415 11.292 17.155 1.00 90.06 184 SER A N 1
ATOM 1443 C CA . SER A 1 184 ? -0.010 10.869 17.202 1.00 90.06 184 SER A CA 1
ATOM 1444 C C . SER A 1 184 ? 0.253 9.676 18.114 1.00 90.06 184 SER A C 1
ATOM 1446 O O . SER A 1 184 ? 1.274 9.023 17.938 1.00 90.06 184 SER A O 1
ATOM 1448 N N . THR A 1 185 ? -0.612 9.390 19.091 1.00 92.12 185 THR A N 1
ATOM 1449 C CA . THR A 1 185 ? -0.412 8.265 20.017 1.00 92.12 185 THR A CA 1
ATOM 1450 C C . THR A 1 185 ? -1.270 7.067 19.632 1.00 92.12 185 THR A C 1
ATOM 1452 O O . THR A 1 185 ? -2.279 7.203 18.937 1.00 92.12 185 THR A O 1
ATOM 1455 N N . GLU A 1 186 ? -0.865 5.882 20.082 1.00 94.06 186 GLU A N 1
ATOM 1456 C CA . GLU A 1 186 ? -1.625 4.651 19.880 1.00 94.06 186 GLU A CA 1
ATOM 1457 C C . GLU A 1 186 ? -3.021 4.750 20.505 1.00 94.06 186 GLU A C 1
ATOM 1459 O O . GLU A 1 186 ? -4.010 4.398 19.865 1.00 94.06 186 GLU A O 1
ATOM 1464 N N . GLU A 1 187 ? -3.114 5.291 21.722 1.00 93.56 187 GLU A N 1
ATOM 1465 C CA . GLU A 1 187 ? -4.366 5.401 22.472 1.00 93.56 187 GLU A CA 1
ATOM 1466 C C . GLU A 1 187 ? -5.376 6.285 21.739 1.00 93.56 187 GLU A C 1
ATOM 1468 O O . GLU A 1 187 ? -6.564 5.969 21.691 1.00 93.56 187 GLU A O 1
ATOM 1473 N N . ASP A 1 188 ? -4.903 7.364 21.110 1.00 92.69 188 ASP A N 1
ATOM 1474 C CA . ASP A 1 188 ? -5.742 8.246 20.307 1.00 92.69 188 ASP A CA 1
ATOM 1475 C C . ASP A 1 188 ? -6.296 7.536 19.068 1.00 92.69 188 ASP A C 1
ATOM 1477 O O . ASP A 1 188 ? -7.481 7.665 18.747 1.00 92.69 188 ASP A O 1
ATOM 1481 N N . ILE A 1 189 ? -5.443 6.777 18.371 1.00 94.19 189 ILE A N 1
ATOM 1482 C CA . ILE A 1 189 ? -5.839 5.998 17.193 1.00 94.19 189 ILE A CA 1
ATOM 1483 C C . ILE A 1 189 ? -6.858 4.933 17.606 1.00 94.19 189 ILE A C 1
ATOM 1485 O O . ILE A 1 189 ? -7.895 4.792 16.955 1.00 94.19 189 ILE A O 1
ATOM 1489 N N . LEU A 1 190 ? -6.591 4.220 18.703 1.00 95.56 190 LEU A N 1
ATOM 1490 C CA . LEU A 1 190 ? -7.435 3.151 19.224 1.00 95.56 190 LEU A CA 1
ATOM 1491 C C . LEU A 1 190 ? -8.796 3.670 19.694 1.00 95.56 190 LEU A C 1
ATOM 1493 O O . LEU A 1 190 ? -9.816 3.045 19.404 1.00 95.56 190 LEU A O 1
ATOM 1497 N N . ALA A 1 191 ? -8.845 4.823 20.361 1.00 94.56 191 ALA A N 1
ATOM 1498 C CA . ALA A 1 191 ? -10.099 5.427 20.804 1.00 94.56 191 ALA A CA 1
ATOM 1499 C C . ALA A 1 191 ? -11.012 5.758 19.611 1.00 94.56 191 ALA A C 1
ATOM 1501 O O . ALA A 1 191 ? -12.187 5.401 19.603 1.00 94.56 191 ALA A O 1
ATOM 1502 N N . ILE A 1 192 ? -10.459 6.361 18.556 1.00 94.19 192 ILE A N 1
ATOM 1503 C CA . ILE A 1 192 ? -11.229 6.718 17.354 1.00 94.19 192 ILE A CA 1
ATOM 1504 C C . ILE A 1 192 ? -11.639 5.465 16.573 1.00 94.19 192 ILE A C 1
ATOM 1506 O O . ILE A 1 192 ? -12.761 5.364 16.066 1.00 94.19 192 ILE A O 1
ATOM 1510 N N . ALA A 1 193 ? -10.723 4.506 16.443 1.00 94.38 193 ALA A N 1
ATOM 1511 C CA . ALA A 1 193 ? -10.964 3.300 15.672 1.00 94.38 193 ALA A CA 1
ATOM 1512 C C . ALA A 1 193 ? -11.969 2.366 16.364 1.00 94.38 193 ALA A C 1
ATOM 1514 O O . ALA A 1 193 ? -12.804 1.788 15.673 1.00 94.38 193 ALA A O 1
ATOM 1515 N N . SER A 1 194 ? -11.942 2.259 17.696 1.00 94.19 194 SER A N 1
ATOM 1516 C CA . SER A 1 194 ? -12.896 1.443 18.464 1.00 94.19 194 SER A CA 1
ATOM 1517 C C . SER A 1 194 ? -14.316 2.007 18.389 1.00 94.19 194 SER A C 1
ATOM 1519 O O . SER A 1 194 ? -15.238 1.264 18.066 1.00 94.19 194 SER A O 1
ATOM 1521 N N . GLU A 1 195 ? -14.487 3.327 18.528 1.00 94.31 195 GLU A N 1
ATOM 1522 C CA . GLU A 1 195 ? -15.790 3.981 18.329 1.00 94.31 195 GLU A CA 1
ATOM 1523 C C . GLU A 1 195 ? -16.326 3.762 16.904 1.00 94.31 195 GLU A C 1
ATOM 1525 O O . GLU A 1 195 ? -17.522 3.561 16.688 1.00 94.31 195 GLU A O 1
ATOM 1530 N N . THR A 1 196 ? -15.436 3.784 15.910 1.00 93.31 196 THR A N 1
ATOM 1531 C CA . THR A 1 196 ? -15.810 3.551 14.510 1.00 93.31 196 THR A CA 1
ATOM 1532 C C . THR A 1 196 ? -16.169 2.085 14.252 1.00 93.31 196 THR A C 1
ATOM 1534 O O . THR A 1 196 ? -17.091 1.816 13.487 1.00 93.31 196 THR A O 1
ATOM 1537 N N . LEU A 1 197 ? -15.467 1.146 14.890 1.00 93.31 197 LEU A N 1
ATOM 1538 C CA . LEU A 1 197 ? -15.722 -0.291 14.791 1.00 93.31 197 LEU A CA 1
ATOM 1539 C C . LEU A 1 197 ? -17.066 -0.669 15.425 1.00 93.31 197 LEU A C 1
ATOM 1541 O O . LEU A 1 197 ? -17.827 -1.421 14.820 1.00 93.31 197 LEU A O 1
ATOM 1545 N N . ASP A 1 198 ? -17.385 -0.105 16.592 1.00 91.94 198 ASP A N 1
ATOM 1546 C CA . ASP A 1 198 ? -18.632 -0.383 17.316 1.00 91.94 198 ASP A CA 1
ATOM 1547 C C . ASP A 1 198 ? -19.884 -0.028 16.492 1.00 91.94 198 ASP A C 1
ATOM 1549 O O . ASP A 1 198 ? -20.916 -0.686 16.615 1.00 91.94 198 ASP A O 1
ATOM 1553 N N . ARG A 1 199 ? -19.792 0.961 15.592 1.00 90.31 199 ARG A N 1
ATOM 1554 C CA . ARG A 1 199 ? -20.886 1.347 14.678 1.00 90.31 199 ARG A CA 1
ATOM 1555 C C . ARG A 1 199 ? -21.128 0.348 13.545 1.00 90.31 199 ARG A C 1
ATOM 1557 O O . ARG A 1 199 ? -22.193 0.380 12.937 1.00 90.31 199 ARG A O 1
ATOM 1564 N N . GLU A 1 200 ? -20.151 -0.501 13.237 1.00 88.50 200 GLU A N 1
ATOM 1565 C CA . GLU A 1 200 ? -20.225 -1.483 12.148 1.00 88.50 200 GLU A CA 1
ATOM 1566 C C . GLU A 1 200 ? -20.529 -2.903 12.658 1.00 88.50 200 GLU A C 1
ATOM 1568 O O . GLU A 1 200 ? -20.657 -3.828 11.858 1.00 88.50 200 GLU A O 1
ATOM 1573 N N . LEU A 1 201 ? -20.660 -3.111 13.971 1.00 85.12 201 LEU A N 1
ATOM 1574 C CA . LEU A 1 201 ? -21.145 -4.372 14.537 1.00 85.12 201 LEU A CA 1
ATOM 1575 C C . LEU A 1 201 ? -22.669 -4.511 14.330 1.00 85.12 201 LEU A C 1
ATOM 1577 O O . LEU A 1 201 ? -23.371 -3.498 14.292 1.00 85.12 201 LEU A O 1
ATOM 1581 N N . PRO A 1 202 ? -23.218 -5.738 14.204 1.00 82.31 202 PRO A N 1
ATOM 1582 C CA . PRO A 1 202 ? -22.599 -7.050 14.434 1.00 82.31 202 PRO A CA 1
ATOM 1583 C C . PRO A 1 202 ? -22.149 -7.769 13.143 1.00 82.31 202 PRO A C 1
ATOM 1585 O O . PRO A 1 202 ? -22.490 -8.930 12.921 1.00 82.31 202 PRO A O 1
ATO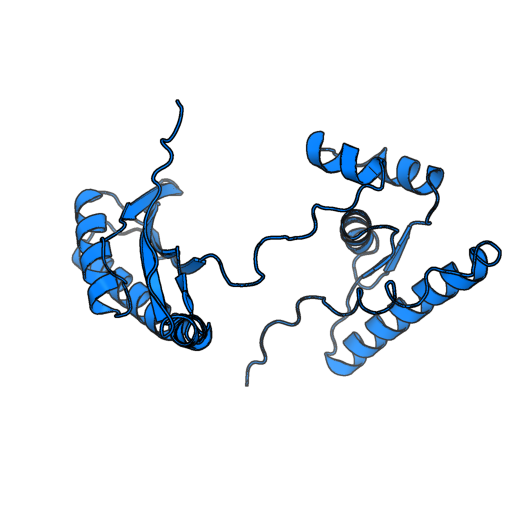M 1588 N N . ASN A 1 203 ? -21.407 -7.103 12.258 1.00 87.00 203 ASN A N 1
ATOM 1589 C CA . ASN A 1 203 ? -20.891 -7.753 11.053 1.00 87.00 203 ASN A CA 1
ATOM 1590 C C . ASN A 1 203 ? -19.761 -8.759 11.357 1.00 87.00 203 ASN A C 1
ATOM 1592 O O . ASN A 1 203 ? -18.933 -8.538 12.238 1.00 87.00 203 ASN A O 1
ATOM 1596 N N . GLU A 1 204 ? -19.683 -9.843 10.580 1.00 92.19 204 GLU A N 1
ATOM 1597 C CA . GLU A 1 204 ? -18.572 -10.800 10.637 1.00 92.19 204 GLU A CA 1
ATOM 1598 C C . GLU A 1 204 ? -17.388 -10.292 9.800 1.00 92.19 204 GLU A C 1
ATOM 1600 O O . GLU A 1 204 ? -17.484 -10.111 8.580 1.00 92.19 204 GLU A O 1
ATOM 1605 N N . ILE A 1 205 ? -16.254 -10.051 10.456 1.00 94.38 205 ILE A N 1
ATOM 1606 C CA . ILE A 1 205 ? -15.104 -9.352 9.876 1.00 94.38 205 ILE A CA 1
ATOM 1607 C C . ILE A 1 205 ? -13.936 -10.321 9.725 1.00 94.38 205 ILE A C 1
ATOM 1609 O O . ILE A 1 205 ? -13.698 -11.159 10.585 1.00 94.38 205 ILE A O 1
ATOM 1613 N N . ARG A 1 206 ? -13.173 -10.181 8.637 1.00 94.88 206 ARG A N 1
ATOM 1614 C CA . ARG A 1 206 ? -11.981 -11.000 8.338 1.00 94.88 206 ARG A CA 1
ATOM 1615 C C . ARG A 1 206 ? -10.703 -10.201 8.090 1.00 94.88 206 ARG A C 1
ATOM 1617 O O . ARG A 1 206 ? -9.641 -10.782 7.881 1.00 94.88 206 ARG A O 1
ATOM 1624 N N . LEU A 1 207 ? -10.811 -8.881 7.975 1.00 96.06 207 LEU A N 1
ATOM 1625 C CA . LEU A 1 207 ? -9.672 -7.981 7.825 1.00 96.06 207 LEU A CA 1
ATOM 1626 C C . LEU A 1 207 ? -10.005 -6.665 8.503 1.00 96.06 207 LEU A C 1
ATOM 1628 O O . LEU A 1 207 ? -11.061 -6.088 8.243 1.00 96.06 207 LEU A O 1
ATOM 1632 N N . LEU A 1 208 ? -9.062 -6.187 9.305 1.00 95.88 208 LEU A N 1
ATOM 1633 C CA . LEU A 1 208 ? -9.071 -4.851 9.882 1.00 95.88 208 LEU A CA 1
ATOM 1634 C C . LEU A 1 208 ? -7.802 -4.127 9.458 1.00 95.88 208 LEU A C 1
ATOM 1636 O O . LEU A 1 208 ? -6.711 -4.699 9.447 1.00 95.88 208 LEU A O 1
ATOM 1640 N N . GLY A 1 209 ? -7.954 -2.867 9.086 1.00 96.44 209 GLY A N 1
ATOM 1641 C CA . GLY A 1 209 ? -6.844 -2.000 8.750 1.00 96.44 209 GLY A CA 1
ATOM 1642 C C . GLY A 1 209 ? -7.100 -0.580 9.201 1.00 96.44 209 GLY A C 1
ATOM 1643 O O . GLY A 1 209 ? -8.225 -0.092 9.138 1.00 96.44 209 GLY A O 1
ATOM 1644 N N . ILE A 1 210 ? -6.040 0.089 9.629 1.00 96.69 210 ILE A N 1
ATOM 1645 C CA . ILE A 1 210 ? -6.073 1.495 10.005 1.00 96.69 210 ILE A CA 1
ATOM 1646 C C . ILE A 1 210 ? -5.158 2.251 9.059 1.00 96.69 210 ILE A C 1
ATOM 1648 O O . ILE A 1 210 ? -4.033 1.839 8.778 1.00 96.69 210 ILE A O 1
ATOM 1652 N N . ARG A 1 211 ? -5.652 3.377 8.558 1.00 96.06 211 ARG A N 1
ATOM 1653 C CA . ARG A 1 211 ? -4.913 4.295 7.702 1.00 96.06 211 ARG A CA 1
ATOM 1654 C C . ARG A 1 211 ? -4.931 5.690 8.301 1.00 96.06 211 ARG A C 1
ATOM 1656 O O . ARG A 1 211 ? -5.999 6.257 8.504 1.00 96.06 211 ARG A O 1
ATOM 1663 N N . LEU A 1 212 ? -3.753 6.273 8.479 1.00 95.06 212 LEU A N 1
ATOM 1664 C CA . LEU A 1 212 ? -3.579 7.692 8.752 1.00 95.06 212 LEU A CA 1
ATOM 1665 C C . LEU A 1 212 ? -3.305 8.446 7.456 1.00 95.06 212 LEU A C 1
ATOM 1667 O O . LEU A 1 212 ? -2.541 8.009 6.592 1.00 95.06 212 LEU A O 1
ATOM 1671 N N . SER A 1 213 ? -3.937 9.601 7.321 1.00 94.25 213 SER A N 1
ATOM 1672 C CA . SER A 1 213 ? -3.779 10.509 6.189 1.00 94.25 213 SER A CA 1
ATOM 1673 C C . SER A 1 213 ? -3.727 11.955 6.669 1.00 94.25 213 SER A C 1
ATOM 1675 O O . SER A 1 213 ? -4.035 12.241 7.830 1.00 94.25 213 SER A O 1
ATOM 1677 N N . ASN A 1 214 ? -3.321 12.858 5.770 1.00 91.56 214 ASN A N 1
ATOM 1678 C CA . ASN A 1 214 ? -3.025 14.250 6.108 1.00 91.56 214 ASN A CA 1
ATOM 1679 C C . ASN A 1 214 ? -1.954 14.308 7.214 1.00 91.56 214 ASN A C 1
ATOM 1681 O O . ASN A 1 214 ? -2.217 14.712 8.349 1.00 91.56 214 ASN A O 1
ATOM 1685 N N . LEU A 1 215 ? -0.793 13.740 6.875 1.00 91.69 215 LEU A N 1
ATOM 1686 C CA . LEU A 1 215 ? 0.313 13.478 7.789 1.00 91.69 215 LEU A CA 1
ATOM 1687 C C . LEU A 1 215 ? 1.103 14.753 8.080 1.00 91.69 215 LEU A C 1
ATOM 1689 O O . LEU A 1 215 ? 1.267 15.595 7.200 1.00 91.69 215 LEU A O 1
ATOM 1693 N N . GLN A 1 216 ? 1.617 14.849 9.301 1.00 91.62 216 GLN A N 1
ATOM 1694 C CA . GLN A 1 216 ? 2.589 15.852 9.710 1.00 91.62 216 GLN A CA 1
ATOM 1695 C C . GLN A 1 216 ? 3.948 15.184 9.902 1.00 91.62 216 GLN A C 1
ATOM 1697 O O . GLN A 1 216 ? 4.038 14.145 10.562 1.00 91.62 216 GLN A O 1
ATOM 1702 N N . PHE A 1 217 ? 4.995 15.780 9.343 1.00 89.88 217 PHE A N 1
ATOM 1703 C CA . PHE A 1 217 ? 6.358 15.264 9.419 1.00 89.88 217 PHE A CA 1
ATOM 1704 C C . PHE A 1 217 ? 7.165 16.001 10.487 1.00 89.88 217 PHE A C 1
ATOM 1706 O O . PHE A 1 217 ? 6.803 17.093 10.930 1.00 89.88 217 PHE A O 1
ATOM 1713 N N . THR A 1 218 ? 8.261 15.394 10.936 1.00 83.00 218 THR A N 1
ATOM 1714 C CA . THR A 1 218 ? 9.163 15.991 11.937 1.00 8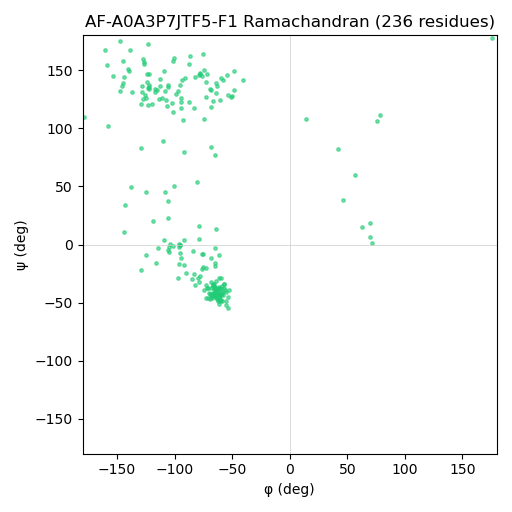3.00 218 THR A CA 1
ATOM 1715 C C . THR A 1 218 ? 9.739 17.329 11.482 1.00 83.00 218 THR A C 1
ATOM 1717 O O . THR A 1 218 ? 9.864 18.247 12.292 1.00 83.00 218 THR A O 1
ATOM 1720 N N . ASP A 1 219 ? 10.008 17.454 10.184 1.00 76.31 219 ASP A N 1
ATOM 1721 C CA . ASP A 1 219 ? 10.679 18.610 9.582 1.00 76.31 219 ASP A CA 1
ATOM 1722 C C . ASP A 1 219 ? 9.759 19.835 9.463 1.00 76.31 219 ASP A C 1
ATOM 1724 O O . ASP A 1 219 ? 10.231 20.970 9.399 1.00 76.31 219 ASP A O 1
ATOM 1728 N N . ASP A 1 220 ? 8.438 19.632 9.525 1.00 68.06 220 ASP A N 1
ATOM 1729 C CA . ASP A 1 220 ? 7.447 20.711 9.443 1.00 68.06 220 ASP A CA 1
ATOM 1730 C C . ASP A 1 220 ? 7.475 21.635 10.682 1.00 68.06 220 ASP A C 1
ATOM 1732 O O . ASP A 1 220 ? 6.872 22.706 10.672 1.00 68.06 220 ASP A O 1
ATOM 1736 N N . ARG A 1 221 ? 8.173 21.262 11.768 1.00 53.94 221 ARG A N 1
ATOM 1737 C CA . ARG A 1 221 ? 8.256 22.081 12.996 1.00 53.94 221 ARG A CA 1
ATOM 1738 C C . ARG A 1 221 ? 9.200 23.287 12.888 1.00 53.94 221 ARG A C 1
ATOM 1740 O O . ARG A 1 221 ? 9.217 24.101 13.807 1.00 53.94 221 ARG A O 1
ATOM 1747 N N . HIS A 1 222 ? 9.971 23.422 11.806 1.00 46.56 222 HIS A N 1
ATOM 1748 C CA . HIS A 1 222 ? 10.964 24.496 11.655 1.00 46.56 222 HIS A CA 1
ATOM 1749 C C . HIS A 1 222 ? 10.501 25.732 10.862 1.00 46.56 222 HIS A C 1
ATOM 1751 O O . HIS A 1 222 ? 11.274 26.681 10.750 1.00 46.56 222 HIS A O 1
ATOM 1757 N N . SER A 1 223 ? 9.259 25.787 10.365 1.00 40.66 223 SER A N 1
ATOM 1758 C CA . SER A 1 223 ? 8.761 26.947 9.598 1.00 40.66 223 SER A CA 1
ATOM 1759 C C . SER A 1 223 ? 7.789 27.875 10.338 1.00 40.66 223 SER A C 1
ATOM 1761 O O . SER A 1 223 ? 7.418 28.900 9.777 1.00 40.66 223 SER A O 1
ATOM 1763 N N . ASP A 1 224 ? 7.404 27.584 11.586 1.00 39.28 224 ASP A N 1
ATOM 1764 C CA . ASP A 1 224 ? 6.375 28.353 12.318 1.00 39.28 224 ASP A CA 1
ATOM 1765 C C . ASP A 1 224 ? 6.949 29.219 13.452 1.00 39.28 224 ASP A C 1
ATOM 1767 O O . ASP A 1 224 ? 6.418 29.298 14.559 1.00 39.28 224 ASP A O 1
ATOM 1771 N N . SER A 1 225 ? 8.040 29.932 13.175 1.00 36.19 225 SER A N 1
ATOM 1772 C CA . SER A 1 225 ? 8.493 31.014 14.052 1.00 36.19 225 SER A CA 1
ATOM 1773 C C . SER A 1 225 ? 8.949 32.243 13.276 1.00 36.19 225 SER A C 1
ATOM 1775 O O . SER A 1 225 ? 10.035 32.743 13.538 1.00 36.19 225 SER A O 1
ATOM 1777 N N . THR A 1 226 ? 8.160 32.749 12.319 1.00 34.47 226 THR A N 1
ATOM 1778 C CA . THR A 1 226 ? 8.246 34.154 11.864 1.00 34.47 226 THR A CA 1
ATOM 1779 C C . THR A 1 226 ? 6.929 34.614 11.204 1.00 34.47 226 THR A C 1
ATOM 1781 O O . THR A 1 226 ? 6.681 34.361 10.034 1.00 34.47 226 THR A O 1
ATOM 1784 N N . ILE A 1 227 ? 6.152 35.376 11.984 1.00 36.03 227 ILE A N 1
ATOM 1785 C CA . ILE A 1 227 ? 5.316 36.533 11.598 1.00 36.03 227 ILE A CA 1
ATOM 1786 C C . ILE A 1 227 ? 3.947 36.290 10.922 1.00 36.03 227 ILE A C 1
ATOM 1788 O O . ILE A 1 227 ? 3.797 35.985 9.745 1.00 36.03 227 ILE A O 1
ATOM 1792 N N . SER A 1 228 ? 2.935 36.630 11.720 1.00 37.78 228 SER A N 1
ATOM 1793 C CA . SER A 1 228 ? 1.579 37.063 11.390 1.00 37.78 228 SER A CA 1
ATOM 1794 C C . SER A 1 228 ? 1.503 38.194 10.356 1.00 37.78 228 SER A C 1
ATOM 1796 O O . SER A 1 228 ? 2.018 39.274 10.638 1.00 37.78 228 SER A O 1
ATOM 1798 N N . VAL A 1 229 ? 0.723 38.029 9.278 1.00 34.09 229 VAL A N 1
ATOM 1799 C CA . VAL A 1 229 ? -0.067 39.125 8.680 1.00 34.09 229 VAL A CA 1
ATOM 1800 C C . VAL A 1 229 ? -1.391 38.585 8.112 1.00 34.09 229 VAL A C 1
ATOM 1802 O O . VAL A 1 229 ? -1.465 37.533 7.489 1.00 34.09 229 VAL A O 1
ATOM 1805 N N . SER A 1 230 ? -2.434 39.353 8.401 1.00 31.80 230 SER A N 1
ATOM 1806 C CA . SER A 1 230 ? -3.861 39.273 8.090 1.00 31.80 230 SER A CA 1
ATOM 1807 C C . SER A 1 230 ? -4.310 38.815 6.689 1.00 31.80 230 SER A C 1
ATOM 1809 O O . SER A 1 230 ? -3.837 39.327 5.683 1.00 31.80 230 SER A O 1
ATOM 1811 N N . GLY A 1 231 ? -5.395 38.026 6.676 1.00 28.91 231 GLY A N 1
ATOM 1812 C CA . GLY A 1 231 ? -6.656 38.361 5.993 1.00 28.91 231 GLY A CA 1
ATOM 1813 C C . GLY A 1 231 ? -6.746 38.240 4.466 1.00 28.91 231 GLY A C 1
ATOM 1814 O O . GLY A 1 231 ? -6.325 39.139 3.754 1.00 28.91 231 GLY A O 1
ATOM 1815 N N . ALA A 1 232 ? -7.455 37.210 3.986 1.00 30.06 232 ALA A N 1
ATOM 1816 C CA . ALA A 1 232 ? -8.534 37.326 2.989 1.00 30.06 232 ALA A CA 1
ATOM 1817 C C . ALA A 1 232 ? -9.138 35.938 2.711 1.00 30.06 232 ALA A C 1
ATOM 1819 O O . ALA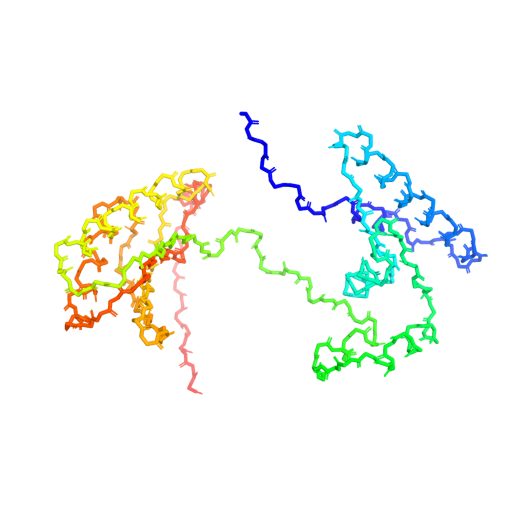 A 1 232 ? -8.516 35.079 2.088 1.00 30.06 232 ALA A O 1
ATOM 1820 N N . SER A 1 233 ? -10.373 35.723 3.159 1.00 33.72 233 SER A N 1
ATOM 1821 C CA . SER A 1 233 ? -11.210 34.608 2.726 1.00 33.72 233 SER A CA 1
ATOM 1822 C C . SER A 1 233 ? -11.601 34.796 1.256 1.00 33.72 233 SER A C 1
ATOM 1824 O O . SER A 1 233 ? -12.058 35.866 0.854 1.00 33.72 233 SER A O 1
ATOM 1826 N N . LYS A 1 234 ? -11.462 33.744 0.444 1.00 31.20 234 LYS A N 1
ATOM 1827 C CA . LYS A 1 234 ? -12.180 33.633 -0.833 1.00 31.20 234 LYS A CA 1
ATOM 1828 C C . LYS A 1 234 ? -13.109 32.415 -0.784 1.00 31.20 234 LYS A C 1
ATOM 1830 O O . LYS A 1 234 ? -12.669 31.356 -0.336 1.00 31.20 234 LYS A O 1
ATOM 1835 N N . PRO A 1 235 ? -14.386 32.568 -1.175 1.00 31.70 235 PRO A N 1
ATOM 1836 C CA . PRO A 1 235 ? -15.407 31.545 -0.997 1.00 31.70 235 PRO A CA 1
ATOM 1837 C C . PRO A 1 235 ? -15.295 30.432 -2.043 1.00 31.70 235 PRO A C 1
ATOM 1839 O O . PRO A 1 235 ? -14.928 30.667 -3.193 1.00 31.70 235 PRO A O 1
ATOM 1842 N N . CYS A 1 236 ? -15.657 29.224 -1.614 1.00 30.45 236 CYS A N 1
ATOM 1843 C CA . CYS A 1 236 ? -15.835 28.048 -2.456 1.00 30.45 236 CYS A CA 1
ATOM 1844 C C . CYS A 1 236 ? -17.070 28.262 -3.346 1.00 30.45 236 CYS A C 1
ATOM 1846 O O . CYS A 1 236 ? -18.165 28.469 -2.820 1.00 30.45 236 CYS A O 1
ATOM 1848 N N . GLN A 1 237 ? -16.892 28.271 -4.668 1.00 32.75 237 GLN A N 1
ATOM 1849 C CA . GLN A 1 237 ? -18.007 28.302 -5.614 1.00 32.75 237 GLN A CA 1
ATOM 1850 C C . GLN A 1 237 ? -18.432 26.881 -5.986 1.00 32.75 237 GLN A C 1
ATOM 1852 O O . GLN A 1 237 ? -17.611 25.964 -6.033 1.00 32.75 237 GLN A O 1
ATOM 1857 N N . THR A 1 238 ? -19.746 26.767 -6.146 1.00 42.06 238 THR A N 1
ATOM 1858 C CA . THR A 1 238 ? -20.589 25.577 -6.278 1.00 42.06 238 THR A CA 1
ATOM 1859 C C . THR A 1 238 ? -20.444 24.890 -7.628 1.00 42.06 238 THR A C 1
ATOM 1861 O O . THR A 1 238 ? -20.176 25.603 -8.620 1.00 42.06 238 THR A O 1
#

InterPro domains:
  IPR001126 UmuC domain [PF00817] (29-68)
  IPR001126 UmuC domain [PS50173] (38-96)
  IPR017961 DNA polymerase, Y-family, little finger domain [PF11799] (117-220)
  IPR036775 DNA polymerase, Y-family, little finger domain superfamily [G3DSA:3.30.1490.100] (113-224)
  IPR036775 DNA polymerase, Y-family, little finger domain superfamily [SSF100879] (116-214)
  IPR043128 Reverse transcriptase/Diguanylate cyclase domain [G3DSA:3.30.70.270] (17-91)
  IPR043502 DNA/RNA polymerase superfamily [SSF56672] (25-96)
  IPR050116 DNA polymerase type-Y [PTHR11076] (97-225)